Protein AF-A0A941E794-F1 (afdb_monomer_lite)

InterPro domains:
  IPR024466 Conserved hypothetical protein CHP02679, N terminus [PF11796] (37-213)

Organism: NCBI:txid2828514

Foldseek 3Di:
DDLDAAPLVVLCVQCVDPLNVVVLVVQLVCVLQVHDQFDKDKDQAHDQSNQVSVCVLLVHDRDDDGMDMDGRVSSQCSCCVVRNHVVTDVVSSCSNPNDRHNNVVVVVVLVVLQVLLQVLQCVLCPPPPLLNVLCPDPVNSVLLCVLQVVDSVSSNLLSQLLSQLLNCPPVPPDDQLRSNCVSNVGSCCLPCVHSSVVSNVSSVVSCDDVVPDDPDPPPPDDPDDDDDDDDD

pLDDT: mean 85.04, std 13.99, range [36.44, 97.5]

Structure (mmCIF, N/CA/C/O backbone):
data_AF-A0A941E794-F1
#
_entry.id   AF-A0A941E794-F1
#
loop_
_atom_site.group_PDB
_atom_site.id
_atom_site.type_symbol
_atom_site.label_atom_id
_atom_site.label_alt_id
_atom_site.label_comp_id
_atom_site.label_asym_id
_atom_site.label_entity_id
_atom_site.label_seq_id
_atom_site.pdbx_PDB_ins_code
_atom_site.Cartn_x
_atom_site.Cartn_y
_atom_site.Cartn_z
_atom_site.occupancy
_atom_site.B_iso_or_equiv
_atom_site.auth_seq_id
_atom_site.auth_comp_id
_atom_site.auth_asym_id
_atom_site.auth_atom_id
_atom_site.pdbx_PDB_model_num
ATOM 1 N N . MET A 1 1 ? -37.297 -22.680 13.277 1.00 36.44 1 MET A N 1
ATOM 2 C CA . MET A 1 1 ? -36.142 -22.040 13.943 1.00 36.44 1 MET A CA 1
ATOM 3 C C . MET A 1 1 ? -36.017 -20.643 13.364 1.00 36.44 1 MET A C 1
ATOM 5 O O . MET A 1 1 ? -35.645 -20.511 12.209 1.00 36.44 1 MET A O 1
ATOM 9 N N . THR A 1 2 ? -36.469 -19.626 14.092 1.00 43.59 2 THR A N 1
ATOM 10 C CA . THR A 1 2 ? -36.498 -18.235 13.621 1.00 43.59 2 THR A CA 1
ATOM 11 C C . THR A 1 2 ? -35.100 -17.644 13.766 1.00 43.59 2 THR A C 1
ATOM 13 O O . THR A 1 2 ? -34.671 -17.329 14.873 1.00 43.59 2 THR A O 1
ATOM 16 N N . THR A 1 3 ? -34.360 -17.533 12.667 1.00 49.75 3 THR A N 1
ATOM 17 C CA . THR A 1 3 ? -33.089 -16.802 12.635 1.00 49.75 3 THR A CA 1
ATOM 18 C C . THR A 1 3 ? -33.427 -15.314 12.703 1.00 49.75 3 THR A C 1
ATOM 20 O O . THR A 1 3 ? -33.772 -14.708 11.693 1.00 49.75 3 THR A O 1
ATOM 23 N N . HIS A 1 4 ? -33.450 -14.740 13.907 1.00 62.09 4 HIS A N 1
ATOM 24 C CA . HIS A 1 4 ? -33.647 -13.301 14.069 1.00 62.09 4 HIS A CA 1
ATOM 25 C C . HIS A 1 4 ? -32.418 -12.584 13.488 1.00 62.09 4 HIS A C 1
ATOM 27 O O . HIS A 1 4 ? -31.283 -12.970 13.782 1.00 62.09 4 HIS A O 1
ATOM 33 N N . GLY A 1 5 ? -32.641 -11.603 12.609 1.00 65.94 5 GLY A N 1
ATOM 34 C CA . GLY A 1 5 ? -31.574 -10.753 12.077 1.00 65.94 5 GLY A CA 1
ATOM 35 C C . GLY A 1 5 ? -30.891 -9.937 13.186 1.00 65.94 5 GLY A C 1
ATOM 36 O O . GLY A 1 5 ? -31.373 -9.933 14.320 1.00 65.94 5 GLY A O 1
ATOM 37 N N . PRO A 1 6 ? -29.762 -9.267 12.891 1.00 78.12 6 PRO A N 1
ATOM 38 C CA . PRO A 1 6 ? -29.086 -8.420 13.871 1.00 78.12 6 PRO A CA 1
ATOM 39 C C . PRO A 1 6 ? -30.026 -7.324 14.398 1.00 78.12 6 PRO A C 1
ATOM 41 O O . PRO A 1 6 ? -30.665 -6.619 13.619 1.00 78.12 6 PRO A O 1
ATOM 44 N N . ASP A 1 7 ? -30.089 -7.170 15.722 1.00 83.75 7 ASP A N 1
ATOM 45 C CA . ASP A 1 7 ? -30.850 -6.106 16.387 1.00 83.75 7 ASP A CA 1
ATOM 46 C C . ASP A 1 7 ? -29.972 -4.849 16.466 1.00 83.75 7 ASP A C 1
ATOM 48 O O . ASP A 1 7 ? -29.286 -4.590 17.462 1.00 83.75 7 ASP A O 1
ATOM 52 N N . LEU A 1 8 ? -29.941 -4.104 15.357 1.00 82.31 8 LEU A N 1
ATOM 53 C CA . LEU A 1 8 ? -29.080 -2.930 15.185 1.00 82.31 8 LEU A CA 1
ATOM 54 C C . LEU A 1 8 ? -29.437 -1.791 16.152 1.00 82.31 8 LEU A C 1
ATOM 56 O O . LEU A 1 8 ? -28.543 -1.110 16.655 1.00 82.31 8 LEU A O 1
ATOM 60 N N . ASP A 1 9 ? -30.717 -1.629 16.489 1.00 85.88 9 ASP A N 1
ATOM 61 C CA . ASP A 1 9 ? -31.164 -0.612 17.444 1.00 85.88 9 ASP A CA 1
ATOM 62 C C . ASP A 1 9 ? -30.669 -0.923 18.855 1.00 85.88 9 ASP A C 1
ATOM 64 O O . ASP A 1 9 ? -30.222 -0.037 19.590 1.00 85.88 9 ASP A O 1
ATOM 68 N N . ARG A 1 10 ? -30.730 -2.193 19.267 1.00 85.31 10 ARG A N 1
ATOM 69 C CA . ARG A 1 10 ? -30.166 -2.633 20.545 1.00 85.31 10 ARG A CA 1
ATOM 70 C C . ARG A 1 10 ? -28.645 -2.570 20.536 1.00 85.31 10 ARG A C 1
ATOM 72 O O . ARG A 1 10 ? -28.059 -2.178 21.546 1.00 85.31 10 ARG A O 1
ATOM 79 N N . LEU A 1 11 ? -28.012 -2.905 19.415 1.00 85.88 11 LEU A N 1
ATOM 80 C CA . LEU A 1 11 ? -26.570 -2.788 19.234 1.00 85.88 11 LEU A CA 1
ATOM 81 C C . LEU A 1 11 ? -26.100 -1.337 19.430 1.00 85.88 11 LEU A C 1
ATOM 83 O O . LEU A 1 11 ? -25.205 -1.097 20.241 1.00 85.88 11 LEU A O 1
ATOM 87 N N . ALA A 1 12 ? -26.740 -0.367 18.772 1.00 86.31 12 ALA A N 1
ATOM 88 C CA . ALA A 1 12 ? -26.419 1.054 18.914 1.00 86.31 12 ALA A CA 1
ATOM 89 C C . ALA A 1 12 ? -26.633 1.559 20.350 1.00 86.31 12 ALA A C 1
ATOM 91 O O . ALA A 1 12 ? -25.815 2.311 20.875 1.00 86.31 12 ALA A O 1
ATOM 92 N N . ARG A 1 13 ? -27.683 1.090 21.030 1.00 87.31 13 ARG A N 1
ATOM 93 C CA . ARG A 1 13 ? -28.009 1.508 22.403 1.00 87.31 13 ARG A CA 1
ATOM 94 C C . ARG A 1 13 ? -27.022 1.008 23.457 1.00 87.31 13 ARG A C 1
ATOM 96 O O . ARG A 1 13 ? -26.870 1.652 24.489 1.00 87.31 13 ARG A O 1
ATOM 103 N N . ILE A 1 14 ? -26.411 -0.157 23.233 1.00 85.00 14 ILE A N 1
ATOM 104 C CA . ILE A 1 14 ? -25.523 -0.805 24.209 1.00 85.00 14 ILE A CA 1
ATOM 105 C C . ILE A 1 14 ? -24.049 -0.549 23.876 1.00 85.00 14 ILE A C 1
ATOM 107 O O . ILE A 1 14 ? -23.261 -0.265 24.773 1.00 85.00 14 ILE A O 1
ATOM 111 N N . LEU A 1 15 ? -23.663 -0.681 22.605 1.00 86.88 15 LEU A N 1
ATOM 112 C CA . LEU A 1 15 ? -22.271 -0.574 22.158 1.00 86.88 15 LEU A CA 1
ATOM 113 C C . LEU A 1 15 ? -21.966 0.735 21.425 1.00 86.88 15 LEU A C 1
ATOM 115 O O . LEU A 1 15 ? -20.795 1.098 21.343 1.00 86.88 15 LEU A O 1
ATOM 119 N N . GLY A 1 16 ? -22.975 1.458 20.939 1.00 86.00 16 GLY A N 1
ATOM 120 C CA . GLY A 1 16 ? -22.821 2.735 20.235 1.00 86.00 16 GLY A CA 1
ATOM 121 C C . GLY A 1 16 ? -22.839 3.975 21.135 1.00 86.00 16 GLY A C 1
ATOM 122 O O . GLY A 1 16 ? -23.057 5.074 20.630 1.00 86.00 16 GLY A O 1
ATOM 123 N N . THR A 1 17 ? -22.641 3.837 22.451 1.00 90.19 17 THR A N 1
ATOM 124 C CA . THR A 1 17 ? -22.667 4.986 23.369 1.00 90.19 17 THR A CA 1
ATOM 125 C C . THR A 1 17 ? -21.296 5.674 23.472 1.00 90.19 17 THR A C 1
ATOM 127 O O . THR A 1 17 ? -20.253 5.050 23.232 1.00 90.19 17 THR A O 1
ATOM 130 N N . PRO A 1 18 ? -21.240 6.961 23.870 1.00 89.94 18 PRO A N 1
ATOM 131 C CA . PRO A 1 18 ? -19.972 7.656 24.112 1.00 89.94 18 PRO A CA 1
ATOM 132 C C . PRO A 1 18 ? -19.078 6.939 25.133 1.00 89.94 18 PRO A C 1
ATOM 134 O O . PRO A 1 18 ? -17.852 6.954 25.023 1.00 89.94 18 PRO A O 1
ATOM 137 N N . GLU A 1 19 ? -19.680 6.262 26.107 1.00 91.00 19 GLU A N 1
ATOM 138 C CA . GLU A 1 19 ? -19.003 5.519 27.167 1.00 91.00 19 GLU A CA 1
ATOM 139 C C . GLU A 1 19 ? -18.317 4.239 26.664 1.00 91.00 19 GLU A C 1
ATOM 141 O O . GLU A 1 19 ? -17.331 3.801 27.262 1.00 91.00 19 GLU A O 1
ATOM 146 N N . THR A 1 20 ? -18.790 3.650 25.563 1.00 90.75 20 THR A N 1
ATOM 147 C CA . THR A 1 20 ? -18.207 2.450 24.936 1.00 90.75 20 THR A CA 1
ATOM 148 C C . THR A 1 20 ? -17.338 2.764 23.715 1.00 90.75 20 THR A C 1
ATOM 150 O O . THR A 1 20 ? -16.679 1.863 23.195 1.00 90.75 20 THR A O 1
ATOM 153 N N . SER A 1 21 ? -17.248 4.029 23.292 1.00 90.94 21 SER A N 1
ATOM 154 C CA . SER A 1 21 ? -16.432 4.473 22.144 1.00 90.94 21 SER A CA 1
ATOM 155 C C . SER A 1 21 ? -14.976 3.987 22.198 1.00 90.94 21 SER A C 1
ATOM 157 O O . SER A 1 21 ? -14.482 3.397 21.240 1.00 90.94 21 SER A O 1
ATOM 159 N N . TRP A 1 22 ? -14.309 4.118 23.350 1.00 92.81 22 TRP A N 1
ATOM 160 C CA . TRP A 1 22 ? -12.924 3.668 23.547 1.00 92.81 22 TRP A CA 1
ATOM 161 C C . TRP A 1 22 ? -12.740 2.165 23.277 1.00 92.81 22 TRP A C 1
ATOM 163 O O . TRP A 1 22 ? -11.672 1.720 22.843 1.00 92.81 22 TRP A O 1
ATOM 173 N N . LEU A 1 23 ? -13.771 1.366 23.570 1.00 92.06 23 LEU A N 1
ATOM 174 C CA . LEU A 1 23 ? -13.769 -0.076 23.373 1.00 92.06 23 LEU A CA 1
ATOM 175 C C . LEU A 1 23 ? -13.908 -0.387 21.882 1.00 92.06 23 LEU A C 1
ATOM 177 O O . LEU A 1 23 ? -13.112 -1.167 21.357 1.00 92.06 23 LEU A O 1
ATOM 181 N N . LEU A 1 24 ? -14.846 0.281 21.197 1.00 92.25 24 LEU A N 1
ATOM 182 C CA . LEU A 1 24 ? -15.018 0.184 19.746 1.00 92.25 24 LEU A CA 1
ATOM 183 C C . LEU A 1 24 ? -13.743 0.582 18.998 1.00 92.25 24 LEU A C 1
ATOM 185 O O . LEU A 1 24 ? -13.288 -0.163 18.136 1.00 92.25 24 LEU A O 1
ATOM 189 N N . GLU A 1 25 ? -13.116 1.702 19.363 1.00 91.12 25 GLU A N 1
ATOM 190 C CA . GLU A 1 25 ? -11.876 2.182 18.742 1.00 91.12 25 GLU A CA 1
ATOM 191 C C . GLU A 1 25 ? -10.731 1.175 18.883 1.00 91.12 25 GLU A C 1
ATOM 193 O O . GLU A 1 25 ? -10.011 0.892 17.922 1.00 91.12 25 GLU A O 1
ATOM 198 N N . ARG A 1 26 ? -10.563 0.583 20.071 1.00 92.88 26 ARG A N 1
ATOM 199 C CA . ARG A 1 26 ? -9.509 -0.411 20.312 1.00 92.88 26 ARG A CA 1
ATOM 200 C C . ARG A 1 26 ? -9.781 -1.737 19.617 1.00 92.88 26 ARG A C 1
ATOM 202 O O . ARG A 1 26 ? -8.836 -2.342 19.108 1.00 92.88 26 ARG A O 1
ATOM 209 N N . ILE A 1 27 ? -11.036 -2.184 19.581 1.00 91.75 27 ILE A N 1
ATOM 210 C CA . ILE A 1 27 ? -11.438 -3.371 18.819 1.00 91.75 27 ILE A CA 1
ATOM 211 C C . ILE A 1 27 ? -11.201 -3.124 17.330 1.00 91.75 27 ILE A C 1
ATOM 213 O O . ILE A 1 27 ? -10.544 -3.943 16.692 1.00 91.75 27 ILE A O 1
ATOM 217 N N . ARG A 1 28 ? -11.642 -1.976 16.800 1.00 90.75 28 ARG A N 1
ATOM 218 C CA . ARG A 1 28 ? -11.427 -1.558 15.409 1.00 90.75 28 ARG A CA 1
ATOM 219 C C . ARG A 1 28 ? -9.947 -1.541 15.062 1.00 90.75 28 ARG A C 1
ATOM 221 O O . ARG A 1 28 ? -9.559 -2.160 14.080 1.00 90.75 28 ARG A O 1
ATOM 228 N N . LYS A 1 29 ? -9.107 -0.908 15.885 1.00 88.62 29 LYS A N 1
ATOM 229 C CA . LYS A 1 29 ? -7.652 -0.878 15.682 1.00 88.62 29 LYS A CA 1
ATOM 230 C C . LYS A 1 29 ? -7.054 -2.285 15.653 1.00 88.62 29 LYS A C 1
ATOM 232 O O . LYS A 1 29 ? -6.315 -2.626 14.738 1.00 88.62 29 LYS A O 1
ATOM 237 N N . ARG A 1 30 ? -7.409 -3.128 16.624 1.00 89.75 30 ARG A N 1
ATOM 238 C CA . ARG A 1 30 ? -6.903 -4.503 16.717 1.00 89.75 30 ARG A CA 1
ATOM 239 C C . ARG A 1 30 ? -7.348 -5.370 15.534 1.00 89.75 30 ARG A C 1
ATOM 241 O O . ARG A 1 30 ? -6.546 -6.129 14.995 1.00 89.75 30 ARG A O 1
ATOM 248 N N . ALA A 1 31 ? -8.608 -5.245 15.130 1.00 87.31 31 ALA A N 1
ATOM 249 C CA . ALA A 1 31 ? -9.170 -5.926 13.969 1.00 87.31 31 ALA A CA 1
ATOM 250 C C . ALA A 1 31 ? -8.538 -5.435 12.659 1.00 87.31 31 ALA A C 1
ATOM 252 O O . ALA A 1 31 ? -8.284 -6.249 11.773 1.00 87.31 31 ALA A O 1
ATOM 253 N N . ALA A 1 32 ? -8.244 -4.135 12.561 1.00 86.69 32 ALA A N 1
ATOM 254 C CA . ALA A 1 32 ? -7.562 -3.543 11.419 1.00 86.69 32 ALA A CA 1
ATOM 255 C C . ALA A 1 32 ? -6.124 -4.059 11.284 1.00 86.69 32 ALA A C 1
ATOM 257 O O . ALA A 1 32 ? -5.677 -4.332 10.177 1.00 86.69 32 ALA A O 1
ATOM 258 N N . GLU A 1 33 ? -5.421 -4.282 12.399 1.00 84.81 33 GLU A N 1
ATOM 259 C CA . GLU A 1 33 ? -4.098 -4.932 12.457 1.00 84.81 33 GLU A CA 1
ATOM 260 C C . GLU A 1 33 ? -4.133 -6.441 12.106 1.00 84.81 33 GLU A C 1
ATOM 262 O O . GLU A 1 33 ? -3.097 -7.111 12.125 1.00 84.81 33 GLU A O 1
ATOM 267 N N . GLY A 1 34 ? -5.311 -7.013 11.821 1.00 80.12 34 GLY A N 1
ATOM 268 C CA . GLY A 1 34 ? -5.483 -8.441 11.532 1.00 80.12 34 GLY A CA 1
ATOM 269 C C . GLY A 1 34 ? -5.257 -9.345 12.749 1.00 80.12 34 GLY A C 1
ATOM 270 O O . GLY A 1 34 ? -4.965 -10.533 12.602 1.00 80.12 34 GLY A O 1
ATOM 271 N N . ARG A 1 35 ? -5.337 -8.794 13.967 1.00 83.69 35 ARG A N 1
ATOM 272 C CA . ARG A 1 35 ? -5.176 -9.554 15.212 1.00 83.69 35 ARG A CA 1
ATOM 273 C C . ARG A 1 35 ? -6.501 -10.184 15.621 1.00 83.69 35 ARG A C 1
ATOM 275 O O . ARG A 1 35 ? -7.568 -9.598 15.443 1.00 83.69 35 ARG A O 1
ATOM 282 N N . THR A 1 36 ? -6.430 -11.349 16.257 1.00 84.75 36 THR A N 1
ATOM 283 C CA . THR A 1 36 ? -7.608 -11.996 16.842 1.00 84.75 36 THR A CA 1
ATOM 284 C C . THR A 1 36 ? -8.215 -11.117 17.938 1.00 84.75 36 THR A C 1
ATOM 286 O O . THR A 1 36 ? -7.492 -10.519 18.750 1.00 84.75 36 THR A O 1
ATOM 289 N N . LEU A 1 37 ? -9.548 -11.057 17.990 1.00 87.94 37 LEU A N 1
ATOM 290 C CA . LEU A 1 37 ? -10.305 -10.387 19.053 1.00 87.94 37 LEU A CA 1
ATOM 291 C C . LEU A 1 37 ? -10.380 -11.270 20.308 1.00 87.94 37 LEU A C 1
ATOM 293 O O . LEU A 1 37 ? -11.450 -11.627 20.778 1.00 87.94 37 LEU A O 1
ATOM 297 N N . THR A 1 38 ? -9.214 -11.649 20.823 1.00 87.06 38 THR A N 1
ATOM 298 C CA . THR A 1 38 ? -9.047 -12.462 22.032 1.00 87.06 38 THR A CA 1
ATOM 299 C C . THR A 1 38 ? -8.154 -11.744 23.040 1.00 87.06 38 THR A C 1
ATOM 301 O O . THR A 1 38 ? -7.312 -10.914 22.673 1.00 87.06 38 THR A O 1
ATOM 304 N N . GLY A 1 39 ? -8.321 -12.072 24.319 1.00 90.69 39 GLY A N 1
ATOM 305 C CA . GLY A 1 39 ? -7.577 -11.484 25.426 1.00 90.69 39 GLY A CA 1
ATOM 306 C C . GLY A 1 39 ? -8.263 -10.249 26.002 1.00 90.69 39 GLY A C 1
ATOM 307 O O . GLY A 1 39 ? -9.469 -10.054 25.858 1.00 90.69 39 GLY A O 1
ATOM 308 N N . THR A 1 40 ? -7.491 -9.408 26.686 1.00 91.06 40 THR A N 1
ATOM 309 C CA . THR A 1 40 ? -8.027 -8.295 27.472 1.00 91.06 40 THR A CA 1
ATOM 310 C C . THR A 1 40 ? -7.754 -6.929 26.852 1.00 91.06 40 THR A C 1
ATOM 312 O O . THR A 1 40 ? -6.693 -6.671 26.281 1.00 91.06 40 THR A O 1
ATOM 315 N N . LEU A 1 41 ? -8.720 -6.024 27.001 1.00 91.56 41 LEU A N 1
ATOM 316 C CA . LEU A 1 41 ? -8.547 -4.590 26.804 1.00 91.56 41 LEU A CA 1
ATOM 317 C C . LEU A 1 41 ? -8.715 -3.884 28.146 1.00 91.56 41 LEU A C 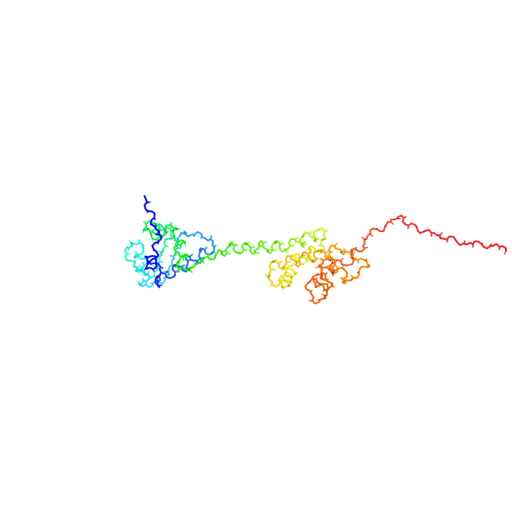1
ATOM 319 O O . LEU A 1 41 ? -9.756 -4.017 28.784 1.00 91.56 41 LEU A O 1
ATOM 323 N N . THR A 1 42 ? -7.707 -3.113 28.551 1.00 90.69 42 THR A N 1
ATOM 324 C CA . THR A 1 42 ? -7.695 -2.424 29.849 1.00 90.69 42 THR A CA 1
ATOM 325 C C . THR A 1 42 ? -7.673 -0.913 29.673 1.00 90.69 42 THR A C 1
ATOM 327 O O . THR A 1 42 ? -6.738 -0.365 29.088 1.00 90.69 42 THR A O 1
ATOM 330 N N . LEU A 1 43 ? -8.688 -0.223 30.177 1.00 91.44 43 LEU A N 1
ATOM 331 C CA . LEU A 1 43 ? -8.736 1.229 30.296 1.00 91.44 43 LEU A CA 1
ATOM 332 C C . LEU A 1 43 ? -8.263 1.623 31.701 1.00 91.44 43 LEU A C 1
ATOM 334 O O . LEU A 1 43 ? -8.956 1.364 32.677 1.00 91.44 43 LEU A O 1
ATOM 338 N N . SER A 1 44 ? -7.077 2.222 31.805 1.00 87.94 44 SER A N 1
ATOM 339 C CA . SER A 1 44 ? -6.407 2.519 33.082 1.00 87.94 44 SER A CA 1
ATOM 340 C C . SER A 1 44 ? -7.068 3.631 33.904 1.00 87.94 44 SER A C 1
ATOM 342 O O . SER A 1 44 ? -6.965 3.614 35.127 1.00 87.94 44 SER A O 1
ATOM 344 N N . THR A 1 45 ? -7.734 4.583 33.249 1.00 88.19 45 THR A N 1
ATOM 345 C CA . THR A 1 45 ? -8.416 5.730 33.872 1.00 88.19 45 THR A CA 1
ATOM 346 C C . THR A 1 45 ? -9.872 5.787 33.411 1.00 88.19 45 THR A C 1
ATOM 348 O O .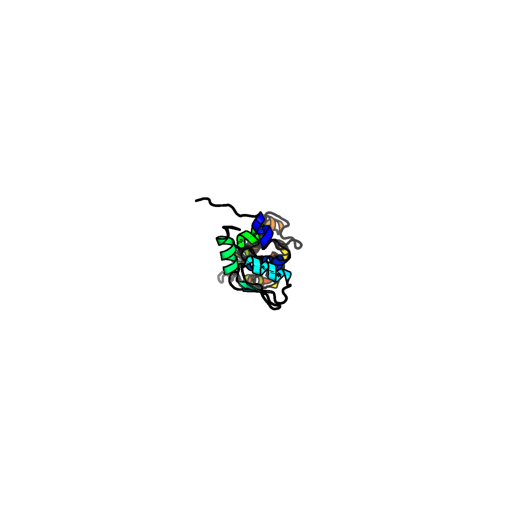 THR A 1 45 ? -10.262 6.655 32.631 1.00 88.19 45 THR A O 1
ATOM 351 N N . ALA A 1 46 ? -10.670 4.813 33.844 1.00 87.94 46 ALA A N 1
ATOM 352 C CA . ALA A 1 46 ? -12.068 4.679 33.461 1.00 87.94 46 ALA A CA 1
ATOM 353 C C . ALA A 1 46 ? -12.980 5.592 34.293 1.00 87.94 46 ALA A C 1
ATOM 355 O O . ALA A 1 46 ? -12.979 5.560 35.530 1.00 87.94 46 ALA A O 1
ATOM 356 N N . SER A 1 47 ? -13.822 6.369 33.612 1.00 89.94 47 SER A N 1
ATOM 357 C CA . SER A 1 47 ? -14.853 7.168 34.269 1.00 89.94 47 SER A CA 1
ATOM 358 C C . SER A 1 47 ? -15.916 6.266 34.924 1.00 89.94 47 SER A C 1
ATOM 360 O O . SER A 1 47 ? -16.100 5.109 34.527 1.00 89.94 47 SER A O 1
ATOM 362 N N . PRO A 1 48 ? -16.657 6.754 35.937 1.00 88.81 48 PRO A N 1
ATOM 363 C CA . PRO A 1 48 ? -17.776 6.004 36.507 1.00 88.81 48 PRO A CA 1
ATOM 364 C C . PRO A 1 48 ? -18.838 5.618 35.466 1.00 88.81 48 PRO A C 1
ATOM 366 O O . PRO A 1 48 ? -19.402 4.531 35.556 1.00 88.81 48 PRO A O 1
ATOM 369 N N . ALA A 1 49 ? -19.087 6.473 34.466 1.00 88.88 49 ALA A N 1
ATOM 370 C CA . ALA A 1 49 ? -20.036 6.199 33.386 1.00 88.88 49 ALA A CA 1
ATOM 371 C C . ALA A 1 49 ? -19.541 5.071 32.463 1.00 88.88 49 ALA A C 1
ATOM 373 O O . ALA A 1 49 ? -20.287 4.133 32.197 1.00 88.88 49 ALA A O 1
ATOM 374 N N . GLN A 1 50 ? -18.258 5.096 32.081 1.00 90.75 50 GLN A N 1
ATOM 375 C CA . GLN A 1 50 ? -17.617 4.034 31.290 1.00 90.75 50 GLN A CA 1
ATOM 376 C C . GLN A 1 50 ? -17.673 2.678 31.992 1.00 90.75 50 GLN A C 1
ATOM 378 O O . GLN A 1 50 ? -17.998 1.669 31.370 1.00 90.75 50 GLN A O 1
ATOM 383 N N . ARG A 1 51 ? -17.413 2.654 33.303 1.00 88.25 51 ARG A N 1
ATOM 384 C CA . ARG A 1 51 ? -17.521 1.427 34.101 1.00 88.25 51 ARG A CA 1
ATOM 385 C C . ARG A 1 51 ? -18.942 0.894 34.141 1.00 88.25 51 ARG A C 1
ATOM 387 O O . ARG A 1 51 ? -19.146 -0.263 33.810 1.00 88.25 51 ARG A O 1
ATOM 394 N N . ARG A 1 52 ? -19.927 1.738 34.464 1.00 87.44 52 ARG A N 1
ATOM 395 C CA . ARG A 1 52 ? -21.339 1.323 34.502 1.00 87.44 52 ARG A CA 1
ATOM 396 C C . ARG A 1 52 ? -21.816 0.776 33.160 1.00 87.44 52 ARG A C 1
ATOM 398 O O . ARG A 1 52 ? -22.500 -0.243 33.151 1.00 87.44 52 ARG A O 1
ATOM 405 N N . ALA A 1 53 ? -21.450 1.421 32.052 1.00 88.81 53 ALA A N 1
ATOM 406 C CA . ALA A 1 53 ? -21.812 0.962 30.714 1.00 88.81 53 ALA A CA 1
ATOM 407 C C . ALA A 1 53 ? -21.241 -0.436 30.429 1.00 88.81 53 ALA A C 1
ATOM 409 O O . ALA A 1 53 ? -21.970 -1.332 30.010 1.00 88.81 53 ALA A O 1
ATOM 410 N N . VAL A 1 54 ? -19.960 -0.656 30.740 1.00 88.88 54 VAL A N 1
ATOM 411 C CA . VAL A 1 54 ? -19.299 -1.952 30.533 1.00 88.88 54 VAL A CA 1
ATOM 412 C C . VAL A 1 54 ? -19.785 -3.027 31.507 1.00 88.88 54 VAL A C 1
ATOM 414 O O . VAL A 1 54 ? -19.995 -4.161 31.092 1.00 88.88 54 VAL A O 1
ATOM 417 N N . ASP A 1 55 ? -20.011 -2.697 32.777 1.00 89.06 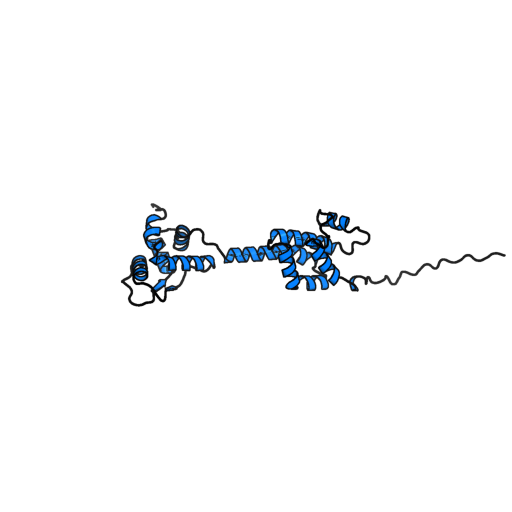55 ASP A N 1
ATOM 418 C CA . ASP A 1 55 ? -20.551 -3.638 33.764 1.00 89.06 55 ASP A CA 1
ATOM 419 C C . ASP A 1 55 ? -21.971 -4.077 33.370 1.00 89.06 55 ASP A C 1
ATOM 421 O O . ASP A 1 55 ? -22.282 -5.264 33.429 1.00 89.06 55 ASP A O 1
ATOM 425 N N . THR A 1 56 ? -22.798 -3.148 32.871 1.00 87.25 56 THR A N 1
ATOM 426 C CA . THR A 1 56 ? -24.141 -3.446 32.338 1.00 87.25 56 THR A CA 1
ATOM 427 C C . THR A 1 56 ? -24.062 -4.346 31.108 1.00 87.25 56 THR A C 1
ATOM 429 O O . THR A 1 56 ? -24.782 -5.338 31.023 1.00 87.25 56 THR A O 1
ATOM 432 N N . LEU A 1 57 ? -23.157 -4.035 30.177 1.00 86.25 57 LEU A N 1
ATOM 433 C CA . LEU A 1 57 ? -22.907 -4.833 28.975 1.00 86.25 57 LEU A CA 1
ATOM 434 C C . LEU A 1 57 ? -22.470 -6.266 29.313 1.00 86.25 57 LEU A C 1
ATOM 436 O O . LEU A 1 57 ? -22.903 -7.207 28.654 1.00 86.25 57 LEU A O 1
ATOM 440 N N . LEU A 1 58 ? -21.623 -6.432 30.330 1.00 86.06 58 LEU A N 1
ATOM 441 C CA . LEU A 1 58 ? -21.111 -7.735 30.759 1.00 86.06 58 LEU A CA 1
ATOM 442 C C . LEU A 1 58 ? -22.034 -8.457 31.756 1.00 86.06 58 LEU A C 1
ATOM 444 O O . LEU A 1 58 ? -21.737 -9.584 32.144 1.00 86.06 58 LEU A O 1
ATOM 448 N N . GLY A 1 59 ? -23.128 -7.827 32.200 1.00 85.00 59 GLY A N 1
ATOM 449 C CA . GLY A 1 59 ? -24.010 -8.372 33.237 1.00 85.00 59 GLY A CA 1
ATOM 450 C C . GLY A 1 59 ? -23.318 -8.555 34.595 1.00 85.00 59 GLY A C 1
ATOM 451 O O . GLY A 1 59 ? -23.652 -9.473 35.342 1.00 85.00 59 GLY A O 1
ATOM 452 N N . ARG A 1 60 ? -22.319 -7.721 34.907 1.00 85.88 60 ARG A N 1
ATOM 453 C CA . ARG A 1 60 ? -21.480 -7.831 36.108 1.00 85.88 60 ARG A CA 1
ATOM 454 C C . ARG A 1 60 ? -21.929 -6.879 37.213 1.00 85.88 60 ARG A C 1
ATOM 456 O O . ARG A 1 60 ? -22.543 -5.843 36.969 1.00 85.88 60 ARG A O 1
ATOM 463 N N . ALA A 1 61 ? -21.565 -7.219 38.450 1.00 81.81 61 ALA A N 1
ATOM 464 C CA . ALA A 1 61 ? -21.728 -6.312 39.581 1.00 81.81 61 ALA A CA 1
ATOM 465 C C . ALA A 1 61 ? -20.882 -5.033 39.386 1.00 81.81 61 ALA A C 1
ATOM 467 O O . ALA A 1 61 ? -19.790 -5.121 38.817 1.00 81.81 61 ALA A O 1
ATOM 468 N N . PRO A 1 62 ? -21.332 -3.866 39.889 1.00 83.25 62 PRO A N 1
ATOM 469 C CA . PRO A 1 62 ? -20.619 -2.603 39.719 1.00 83.25 62 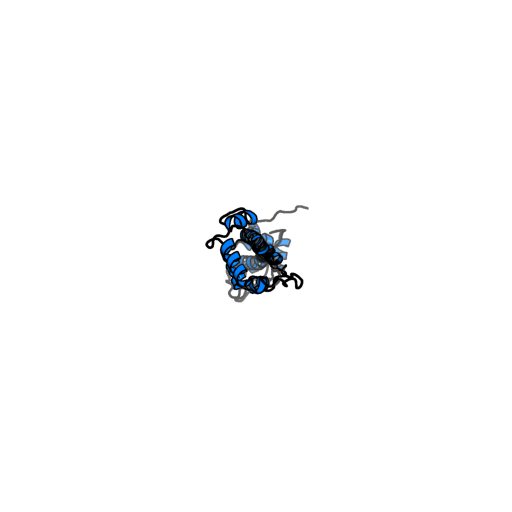PRO A CA 1
ATOM 470 C C . PRO A 1 62 ? -19.161 -2.670 40.188 1.00 83.25 62 PRO A C 1
ATOM 472 O O . PRO A 1 62 ? -18.870 -2.944 41.357 1.00 83.25 62 PRO A O 1
ATOM 475 N N . SER A 1 63 ? -18.240 -2.375 39.276 1.00 80.25 63 SER A N 1
ATOM 476 C CA . SER A 1 63 ? -16.802 -2.443 39.515 1.00 80.25 63 SER A CA 1
ATOM 477 C C . SER A 1 63 ? -16.280 -1.238 40.313 1.00 80.25 63 SER A C 1
ATOM 479 O O . SER A 1 63 ? -16.588 -0.068 40.049 1.00 80.25 63 SER A O 1
ATOM 481 N N . ARG A 1 64 ? -15.436 -1.517 41.316 1.00 76.50 64 ARG A N 1
ATOM 482 C CA . ARG A 1 64 ? -14.745 -0.510 42.144 1.00 76.50 64 ARG A CA 1
ATOM 483 C C . ARG A 1 64 ? -13.307 -0.317 41.643 1.00 76.50 64 ARG A C 1
ATOM 485 O O . ARG A 1 64 ? -12.687 -1.269 41.188 1.00 76.50 64 ARG A O 1
ATOM 492 N N . GLY A 1 65 ? -12.775 0.904 41.736 1.00 82.62 65 GLY A N 1
ATOM 493 C CA . GLY A 1 65 ? -11.410 1.244 41.289 1.00 82.62 65 GLY A CA 1
ATOM 494 C C . GLY A 1 65 ? -11.355 2.192 40.087 1.00 82.62 65 GLY A C 1
ATOM 495 O O . GLY A 1 65 ? -12.378 2.736 39.681 1.00 82.62 65 GLY A O 1
ATOM 496 N N . THR A 1 66 ? -10.159 2.430 39.551 1.00 83.94 66 THR A N 1
ATOM 497 C CA . THR A 1 66 ? -9.909 3.383 38.448 1.00 83.94 66 THR A CA 1
ATOM 498 C C . THR A 1 66 ? -9.639 2.710 37.104 1.00 83.94 66 THR A C 1
ATOM 500 O O . THR A 1 66 ? -9.791 3.353 36.071 1.00 83.94 66 THR A O 1
ATOM 503 N N . SER A 1 67 ? -9.291 1.421 37.107 1.00 86.50 67 SER A N 1
ATOM 504 C CA . SER A 1 67 ? -9.012 0.633 35.906 1.00 86.50 67 SER A CA 1
ATOM 505 C C . SER A 1 67 ? -10.190 -0.276 35.552 1.00 86.50 67 SER A C 1
ATOM 507 O O . SER A 1 67 ? -10.840 -0.831 36.438 1.00 86.50 67 SER A O 1
ATOM 509 N N . LEU A 1 68 ? -10.451 -0.447 34.258 1.00 87.75 68 LEU A N 1
ATOM 510 C CA . LEU A 1 68 ? -11.524 -1.270 33.706 1.00 87.75 68 LEU A CA 1
ATOM 511 C C . LEU A 1 68 ? -10.946 -2.251 32.690 1.00 87.75 68 LEU A C 1
ATOM 513 O O . LEU A 1 68 ? -10.324 -1.833 31.719 1.00 87.75 68 LEU A O 1
ATOM 517 N N . THR A 1 69 ? -11.156 -3.551 32.895 1.00 89.38 69 THR A N 1
ATOM 518 C CA . THR A 1 69 ? -10.649 -4.599 31.998 1.00 89.38 69 THR A CA 1
ATOM 519 C C . THR A 1 69 ? -11.790 -5.412 31.402 1.00 89.38 69 THR A C 1
ATOM 521 O O . THR A 1 69 ? -12.618 -5.962 32.127 1.00 89.38 69 THR A O 1
ATOM 524 N N . VAL A 1 70 ? -11.796 -5.525 30.075 1.00 91.62 70 VAL A N 1
ATOM 525 C CA . VAL A 1 70 ? -12.786 -6.271 29.292 1.00 91.62 70 VAL A CA 1
ATOM 526 C C . VAL A 1 70 ? -12.104 -7.450 28.617 1.00 91.62 70 VAL A C 1
ATOM 528 O O . VAL A 1 70 ? -11.099 -7.264 27.933 1.00 91.62 70 VAL A O 1
ATOM 531 N N . ARG A 1 71 ? -12.649 -8.657 28.796 1.00 91.62 71 ARG A N 1
ATOM 532 C CA . ARG A 1 71 ? -12.236 -9.848 28.044 1.00 91.62 71 ARG A CA 1
ATOM 533 C C . ARG A 1 71 ? -13.010 -9.901 26.733 1.00 91.62 71 ARG A C 1
ATOM 535 O O . ARG A 1 71 ? -14.238 -9.896 26.745 1.00 91.62 71 ARG A O 1
ATOM 542 N N . LEU A 1 72 ? -12.299 -9.936 25.614 1.00 92.69 72 LEU A N 1
ATOM 543 C CA . LEU A 1 72 ? -12.908 -9.869 24.287 1.00 92.69 72 LEU A CA 1
ATOM 544 C C . LEU A 1 72 ? -13.694 -11.135 23.944 1.00 92.69 72 LEU A C 1
ATOM 546 O O . LEU A 1 72 ? -14.761 -11.033 23.354 1.00 92.69 72 LEU A O 1
ATOM 550 N N . GLU A 1 73 ? -13.217 -12.305 24.366 1.00 91.25 73 GLU A N 1
ATOM 551 C CA . GLU A 1 73 ? -13.920 -13.578 24.177 1.00 91.25 73 GLU A CA 1
ATOM 552 C C . GLU A 1 73 ? -15.272 -13.631 24.905 1.00 91.25 73 GLU A C 1
ATOM 554 O O . GLU A 1 73 ? -16.244 -14.162 24.376 1.00 91.25 73 GLU A O 1
ATOM 559 N N . GLU A 1 74 ? -15.356 -13.041 26.096 1.00 91.44 74 GLU A N 1
ATOM 560 C CA . GLU A 1 74 ? -16.597 -12.967 26.870 1.00 91.44 74 GLU A CA 1
ATOM 561 C C . GLU A 1 74 ? -17.571 -11.983 26.232 1.00 91.44 74 GLU A C 1
ATOM 563 O O . GLU A 1 74 ? -18.752 -12.283 26.082 1.00 91.44 74 GLU A O 1
ATOM 568 N N . LEU A 1 75 ? -17.062 -10.835 25.783 1.00 90.19 75 LEU A N 1
ATOM 569 C CA . LEU A 1 75 ? -17.865 -9.863 25.060 1.00 90.19 75 LEU A CA 1
ATOM 570 C C . LEU A 1 75 ? -18.409 -10.437 23.740 1.00 90.19 75 LEU A C 1
ATOM 572 O O . LEU A 1 75 ? -19.585 -10.251 23.437 1.00 90.19 75 LEU A O 1
ATOM 576 N N . ASP A 1 76 ? -17.593 -11.164 22.971 1.00 90.88 76 ASP A N 1
ATOM 577 C CA . ASP A 1 76 ? -18.033 -11.833 21.739 1.00 90.88 76 ASP A CA 1
ATOM 578 C C . ASP A 1 76 ? -19.110 -12.886 22.020 1.00 90.88 76 ASP A C 1
ATOM 580 O O . ASP A 1 76 ? -20.140 -12.912 21.344 1.00 90.88 76 ASP A O 1
ATOM 584 N N . ALA A 1 77 ? -18.927 -13.694 23.069 1.00 89.38 77 ALA A N 1
ATOM 585 C CA . ALA A 1 77 ? -19.927 -14.663 23.498 1.00 89.38 77 ALA A CA 1
ATOM 586 C C . ALA A 1 77 ? -21.251 -13.988 23.889 1.00 89.38 77 ALA A C 1
ATOM 588 O O . ALA A 1 77 ? -22.313 -14.469 23.493 1.00 89.38 77 ALA A O 1
ATOM 589 N N . ILE A 1 78 ? -21.208 -12.858 24.603 1.00 88.62 78 ILE A N 1
ATOM 590 C CA . ILE A 1 78 ? -22.406 -12.091 24.969 1.00 88.62 78 ILE A CA 1
ATOM 591 C C . ILE A 1 78 ? -23.100 -11.557 23.719 1.00 88.62 78 ILE A C 1
ATOM 593 O O . ILE A 1 78 ? -24.304 -11.758 23.579 1.00 88.62 78 ILE A O 1
ATOM 597 N N . VAL A 1 79 ? -22.376 -10.936 22.785 1.00 88.19 79 VAL A N 1
ATOM 598 C CA . VAL A 1 79 ? -22.960 -10.391 21.543 1.00 88.19 79 VAL A CA 1
ATOM 599 C C . VAL A 1 79 ? -23.664 -11.480 20.727 1.00 88.19 79 VAL A C 1
ATOM 601 O O . VAL A 1 79 ? -24.766 -11.249 20.225 1.00 88.19 79 VAL A O 1
ATOM 604 N N . ARG A 1 80 ? -23.074 -12.681 20.647 1.00 89.19 80 ARG A N 1
ATOM 605 C CA . ARG A 1 80 ? -23.671 -13.833 19.951 1.00 89.19 80 ARG A CA 1
ATOM 606 C C . ARG A 1 80 ? -24.875 -14.405 20.697 1.00 89.19 80 ARG A C 1
ATOM 608 O O . ARG A 1 80 ? -25.934 -14.584 20.106 1.00 89.19 80 ARG A O 1
ATOM 615 N N . THR A 1 81 ? -24.724 -14.681 21.991 1.00 86.12 81 THR A N 1
ATOM 616 C CA . THR A 1 81 ? -25.730 -15.397 22.799 1.00 86.12 81 THR A CA 1
ATOM 617 C C . THR A 1 81 ? -26.951 -14.529 23.100 1.00 86.12 81 THR A C 1
ATOM 619 O O . THR A 1 81 ? -28.068 -15.030 23.167 1.00 86.12 81 THR A O 1
ATOM 622 N N . SER A 1 82 ? -26.763 -13.215 23.245 1.00 81.88 82 SER A N 1
ATOM 623 C CA . SER A 1 82 ? -27.855 -12.258 23.479 1.00 81.88 82 SER A CA 1
ATOM 624 C C . SER A 1 82 ? -28.675 -11.927 22.227 1.00 81.88 82 SER A C 1
ATOM 626 O O . SER A 1 82 ? -29.661 -11.191 22.335 1.00 81.88 82 SER A O 1
ATOM 628 N N . GLY A 1 83 ? -28.262 -12.436 21.059 1.00 79.44 83 GLY A N 1
ATOM 629 C CA . GLY A 1 83 ? -28.900 -12.173 19.771 1.00 79.44 83 GLY A CA 1
ATOM 630 C C . GLY A 1 83 ? -28.668 -10.763 19.223 1.00 79.44 83 GLY A C 1
ATOM 631 O O . GLY A 1 83 ? -29.311 -10.399 18.247 1.00 79.44 83 GLY A O 1
ATOM 632 N N . ILE A 1 84 ? -27.769 -9.966 19.819 1.00 82.06 84 ILE A N 1
ATOM 633 C CA . ILE A 1 84 ? -27.473 -8.601 19.350 1.00 82.06 84 ILE A CA 1
ATOM 634 C C . ILE A 1 84 ? -26.908 -8.644 17.929 1.00 82.06 84 ILE A C 1
ATOM 636 O O . ILE A 1 84 ? -27.358 -7.905 17.058 1.00 82.06 84 ILE A O 1
ATOM 640 N N . HIS A 1 85 ? -25.929 -9.521 17.687 1.00 85.00 85 HIS A N 1
ATOM 641 C CA . HIS A 1 85 ? -25.364 -9.687 16.354 1.00 85.00 85 HIS A CA 1
ATOM 642 C C . HIS A 1 85 ? -24.886 -11.133 16.115 1.00 85.00 85 HIS A C 1
ATOM 644 O O . HIS A 1 85 ? -23.915 -11.570 16.744 1.00 85.00 85 HIS A O 1
ATOM 650 N N . PRO A 1 86 ? -25.487 -11.888 15.172 1.00 83.56 86 PRO A N 1
ATOM 651 C CA . PRO A 1 86 ? -25.138 -13.295 14.942 1.00 83.56 86 PRO A CA 1
ATOM 652 C C . PRO A 1 86 ? -23.709 -13.473 14.399 1.00 83.56 86 PRO A C 1
ATOM 654 O O . PRO A 1 86 ? -23.042 -14.466 14.692 1.00 83.56 86 PRO A O 1
ATOM 657 N N . GLY A 1 87 ? -23.195 -12.474 13.672 1.00 82.94 87 GLY A N 1
ATOM 658 C CA . GLY A 1 87 ? -21.805 -12.432 13.195 1.00 82.94 87 GLY A CA 1
ATOM 659 C C . GLY A 1 87 ? -20.750 -12.230 14.296 1.00 82.94 87 GLY A C 1
ATOM 660 O O . GLY A 1 87 ? -19.555 -12.324 14.017 1.00 82.94 87 GLY A O 1
ATOM 661 N N . GLY A 1 88 ? -21.167 -11.985 15.543 1.00 87.75 88 GLY A N 1
ATOM 662 C CA . GLY A 1 88 ? -20.281 -11.714 16.676 1.00 87.75 88 GLY A CA 1
ATOM 663 C C . GLY A 1 88 ? -19.741 -10.286 16.725 1.00 87.75 88 GLY A C 1
ATOM 664 O O . GLY A 1 88 ? -20.196 -9.397 16.005 1.00 87.75 88 GLY A O 1
ATOM 665 N N . LEU A 1 89 ? -18.758 -10.075 17.599 1.00 88.94 89 LEU A N 1
ATOM 666 C CA . LEU A 1 89 ? -18.241 -8.769 17.998 1.00 88.94 89 LEU A CA 1
ATOM 667 C C . LEU A 1 89 ? -17.616 -7.994 16.840 1.00 88.94 89 LEU A C 1
ATOM 669 O O . LEU A 1 89 ? -17.850 -6.798 16.724 1.00 88.94 89 LEU A O 1
ATOM 673 N N . ARG A 1 90 ? -16.840 -8.651 15.967 1.00 89.12 90 ARG A N 1
ATOM 674 C CA . ARG A 1 90 ? -16.221 -7.963 14.820 1.00 89.12 90 ARG A CA 1
ATOM 675 C C . ARG A 1 90 ? -17.282 -7.339 13.914 1.00 89.12 90 ARG A C 1
ATOM 677 O O . ARG A 1 90 ? -17.191 -6.154 13.621 1.00 89.12 90 ARG A O 1
ATOM 684 N N . ALA A 1 91 ? -18.272 -8.136 13.517 1.00 87.62 91 ALA A N 1
ATOM 685 C CA . ALA A 1 91 ? -19.337 -7.684 12.633 1.00 87.62 91 ALA A CA 1
ATOM 686 C C . ALA A 1 91 ? -20.183 -6.589 13.304 1.00 87.62 91 ALA A C 1
ATOM 688 O O . ALA A 1 91 ? -20.450 -5.567 12.693 1.00 87.62 91 ALA A O 1
ATOM 689 N N . ALA A 1 92 ? -20.472 -6.721 14.603 1.00 90.25 92 ALA A N 1
ATOM 690 C CA . ALA A 1 92 ? -21.141 -5.675 15.374 1.00 90.25 92 ALA A CA 1
ATOM 691 C C . ALA A 1 92 ? -20.378 -4.331 15.377 1.00 90.25 92 ALA A C 1
ATOM 693 O O . ALA A 1 92 ? -20.983 -3.267 15.268 1.00 90.25 92 ALA A O 1
ATOM 694 N N . VAL A 1 93 ? -19.044 -4.354 15.488 1.00 90.50 93 VAL A N 1
ATOM 695 C CA . VAL A 1 93 ? -18.225 -3.130 15.415 1.00 90.50 93 VAL A CA 1
ATOM 696 C C . VAL A 1 93 ? -18.152 -2.572 13.991 1.00 90.50 93 VAL A C 1
ATOM 698 O O . VAL A 1 93 ? -18.133 -1.353 13.827 1.00 90.50 93 VAL A O 1
ATOM 701 N N . GLU A 1 94 ? -18.118 -3.425 12.966 1.00 91.06 94 GLU A N 1
ATOM 702 C CA . GLU A 1 94 ? -18.190 -3.005 11.557 1.00 91.06 94 GLU A CA 1
ATOM 703 C C . GLU A 1 94 ? -19.521 -2.306 11.244 1.00 91.06 94 GLU A C 1
ATOM 705 O O . GLU A 1 94 ? -19.500 -1.239 10.638 1.00 91.06 94 GLU A O 1
ATOM 710 N N . GLU A 1 95 ? -20.650 -2.824 11.734 1.00 90.56 95 GLU A N 1
ATOM 711 C CA . GLU A 1 95 ? -21.963 -2.179 11.577 1.00 90.56 95 GLU A CA 1
ATOM 712 C C . GLU A 1 95 ? -22.017 -0.799 12.254 1.00 90.56 95 GLU A C 1
ATOM 714 O O . GLU A 1 95 ? -22.552 0.156 11.698 1.00 90.56 95 GLU A O 1
ATOM 719 N N . LEU A 1 96 ? -21.413 -0.652 13.441 1.00 89.31 96 LEU A N 1
ATOM 720 C CA . LEU A 1 96 ? -21.435 0.614 14.186 1.00 89.31 96 LEU A CA 1
ATOM 721 C C . LEU A 1 96 ? -20.416 1.654 13.704 1.00 89.31 96 LEU A C 1
ATOM 723 O O . LEU A 1 96 ? -20.641 2.851 13.868 1.00 89.31 96 LEU A O 1
ATOM 727 N N . THR A 1 97 ? -19.267 1.225 13.178 1.00 87.94 97 THR A N 1
ATOM 728 C CA . THR A 1 97 ? -18.139 2.124 12.852 1.00 87.94 97 THR A CA 1
ATOM 729 C C . THR A 1 97 ? -17.811 2.177 11.361 1.00 87.94 97 THR A C 1
ATOM 731 O O . THR A 1 97 ? -16.867 2.860 10.956 1.00 87.94 97 THR A O 1
ATOM 734 N N . GLY A 1 98 ? -18.568 1.448 10.543 1.00 87.50 98 GLY A N 1
ATOM 735 C CA . GLY A 1 98 ? -18.281 1.212 9.137 1.00 87.50 98 GLY A CA 1
ATOM 736 C C . GLY A 1 98 ? -17.167 0.178 8.916 1.00 87.50 98 GLY A C 1
ATOM 737 O O . GLY A 1 98 ? -16.539 -0.299 9.871 1.00 87.50 98 GLY A O 1
ATOM 738 N N . PRO A 1 99 ? -16.854 -0.138 7.646 1.00 85.94 99 PRO A N 1
ATOM 739 C CA . PRO A 1 99 ? -15.888 -1.172 7.286 1.00 85.94 99 PRO A CA 1
ATOM 740 C C . PRO A 1 99 ? -14.547 -1.013 8.013 1.00 85.94 99 PRO A C 1
ATOM 742 O O . PRO A 1 99 ? -13.964 0.079 8.051 1.00 85.94 99 PRO A O 1
ATOM 745 N N . ILE A 1 100 ? -14.055 -2.103 8.608 1.00 85.44 100 ILE A N 1
ATOM 746 C CA . ILE A 1 100 ? -12.735 -2.143 9.242 1.00 85.44 100 ILE A CA 1
ATOM 747 C C . ILE A 1 100 ? -11.706 -2.493 8.158 1.00 85.44 100 ILE A C 1
ATOM 749 O O . ILE A 1 100 ? -11.749 -3.604 7.625 1.00 85.44 100 ILE A O 1
ATOM 753 N N . PRO A 1 101 ? -10.764 -1.590 7.827 1.00 78.12 101 PRO A N 1
ATOM 754 C CA . PRO A 1 101 ? -9.753 -1.874 6.818 1.00 78.12 101 PRO A CA 1
ATOM 755 C C . PRO A 1 101 ? -8.816 -2.978 7.311 1.00 78.12 101 PRO A C 1
ATOM 757 O O . PRO A 1 101 ? -8.259 -2.869 8.402 1.00 78.12 101 PRO A O 1
ATOM 760 N N . ASP A 1 102 ? -8.594 -4.014 6.506 1.00 80.81 102 ASP A N 1
ATOM 761 C CA . ASP A 1 102 ? -7.566 -5.015 6.794 1.00 80.81 102 ASP A CA 1
ATOM 762 C C . ASP A 1 102 ? -6.190 -4.445 6.427 1.00 80.81 102 ASP A C 1
ATOM 764 O O . ASP A 1 102 ? -5.681 -4.609 5.319 1.00 80.81 102 ASP A O 1
ATOM 768 N N . THR A 1 103 ? -5.592 -3.704 7.359 1.00 80.31 103 THR A N 1
ATOM 769 C CA . THR A 1 103 ? -4.299 -3.038 7.140 1.00 80.31 103 THR A CA 1
ATOM 770 C C . THR A 1 103 ? -3.182 -4.032 6.856 1.00 80.31 103 THR A C 1
ATOM 772 O O . THR A 1 103 ? -2.274 -3.717 6.090 1.00 80.31 103 THR A O 1
ATOM 775 N N . LYS A 1 104 ? -3.258 -5.246 7.417 1.00 78.75 104 LYS A N 1
ATOM 776 C CA . LYS A 1 104 ? -2.268 -6.293 7.176 1.00 78.75 104 LYS A CA 1
ATOM 777 C C . LYS A 1 104 ? -2.403 -6.833 5.758 1.00 78.75 104 LYS A C 1
ATOM 779 O O . LYS A 1 104 ? -1.395 -6.899 5.056 1.00 78.75 104 LYS A O 1
ATOM 784 N N . ALA A 1 105 ? -3.614 -7.185 5.331 1.00 77.94 105 ALA A N 1
ATOM 785 C CA . ALA A 1 105 ? -3.858 -7.631 3.964 1.00 77.94 105 ALA A CA 1
ATOM 786 C C . ALA A 1 105 ? -3.509 -6.532 2.953 1.00 77.94 105 ALA A C 1
ATOM 788 O O . ALA A 1 105 ? -2.850 -6.817 1.957 1.00 77.94 105 ALA A O 1
ATOM 789 N N . ASN A 1 106 ? -3.841 -5.272 3.244 1.00 82.38 106 ASN A N 1
ATOM 790 C CA . ASN A 1 106 ? -3.493 -4.133 2.395 1.00 82.38 106 ASN A CA 1
ATOM 791 C C . ASN A 1 106 ? -1.974 -3.944 2.285 1.00 82.38 106 ASN A C 1
ATOM 793 O O . ASN A 1 106 ? -1.454 -3.831 1.179 1.00 82.38 106 ASN A O 1
ATOM 797 N N . ALA A 1 107 ? -1.241 -3.986 3.403 1.00 85.69 107 ALA A N 1
ATOM 798 C CA . ALA A 1 107 ? 0.219 -3.890 3.394 1.00 85.69 107 ALA A CA 1
ATOM 799 C C . ALA A 1 107 ? 0.873 -5.070 2.653 1.00 85.69 107 ALA A C 1
ATOM 801 O O . ALA A 1 107 ? 1.857 -4.894 1.933 1.00 85.69 107 ALA A O 1
ATOM 802 N N . GLN A 1 108 ? 0.325 -6.280 2.798 1.00 87.88 108 GLN A N 1
ATOM 803 C CA . GLN A 1 108 ? 0.784 -7.458 2.061 1.00 87.88 108 GLN A CA 1
ATOM 804 C C . GLN A 1 108 ? 0.512 -7.334 0.559 1.00 87.88 108 GLN A C 1
ATOM 806 O O . GLN A 1 108 ? 1.405 -7.619 -0.240 1.00 87.88 108 GLN A O 1
ATOM 811 N N . ALA A 1 109 ? -0.682 -6.882 0.176 1.00 88.62 109 ALA A N 1
ATOM 812 C CA . ALA A 1 109 ? -1.057 -6.647 -1.212 1.00 88.62 109 ALA A CA 1
ATOM 813 C C . ALA A 1 109 ? -0.173 -5.568 -1.847 1.00 88.62 109 ALA A C 1
ATOM 815 O O . ALA A 1 109 ? 0.340 -5.769 -2.946 1.00 88.62 109 ALA A O 1
ATOM 816 N N . GLU A 1 110 ? 0.091 -4.471 -1.136 1.00 91.88 110 GLU A N 1
ATOM 817 C CA . GLU A 1 110 ? 0.993 -3.415 -1.591 1.00 91.88 110 GLU A CA 1
ATOM 818 C C . GLU A 1 110 ? 2.429 -3.934 -1.753 1.00 91.88 110 GLU A C 1
ATOM 820 O O . GLU A 1 110 ? 3.058 -3.728 -2.794 1.00 91.88 110 GLU A O 1
ATOM 825 N N . ALA A 1 111 ? 2.950 -4.676 -0.771 1.00 92.44 111 ALA A N 1
ATOM 826 C CA . ALA A 1 111 ? 4.271 -5.290 -0.871 1.00 92.44 111 ALA A CA 1
ATOM 827 C C . ALA A 1 111 ? 4.362 -6.268 -2.055 1.00 92.44 111 ALA A C 1
ATOM 829 O O . ALA A 1 111 ? 5.371 -6.291 -2.764 1.00 92.44 111 ALA A O 1
ATOM 830 N N . GLN A 1 112 ? 3.314 -7.059 -2.302 1.00 95.12 112 GLN A N 1
ATOM 831 C CA . GLN A 1 112 ? 3.251 -7.970 -3.442 1.00 95.12 112 GLN A CA 1
ATOM 832 C C . GLN A 1 112 ? 3.163 -7.213 -4.772 1.00 95.12 112 GLN A C 1
ATOM 834 O O . GLN A 1 112 ? 3.834 -7.600 -5.729 1.00 95.12 112 GLN A O 1
ATOM 839 N N . ALA A 1 113 ? 2.398 -6.124 -4.832 1.00 95.69 113 ALA A N 1
ATOM 840 C CA . ALA A 1 113 ? 2.306 -5.268 -6.007 1.00 95.69 113 ALA A CA 1
ATOM 841 C C . ALA A 1 113 ? 3.674 -4.665 -6.357 1.00 95.69 113 ALA A C 1
ATOM 843 O O . ALA A 1 113 ? 4.100 -4.745 -7.507 1.00 95.69 113 ALA A O 1
ATOM 844 N N . TRP A 1 114 ? 4.421 -4.170 -5.365 1.00 96.44 114 TRP A N 1
ATOM 845 C CA . TRP A 1 114 ? 5.784 -3.678 -5.580 1.00 96.44 114 TRP A CA 1
ATOM 846 C C . TRP A 1 114 ? 6.754 -4.774 -6.023 1.00 96.44 114 TRP A C 1
ATOM 848 O O . TRP A 1 114 ? 7.556 -4.538 -6.922 1.00 96.44 114 TRP A O 1
ATOM 858 N N . ARG A 1 115 ? 6.666 -5.986 -5.459 1.00 96.06 115 ARG A N 1
ATOM 859 C CA . ARG A 1 115 ? 7.469 -7.129 -5.935 1.00 96.06 115 ARG A CA 1
ATOM 860 C C . ARG A 1 115 ? 7.188 -7.439 -7.409 1.00 96.06 115 ARG A C 1
ATOM 862 O O . ARG A 1 115 ? 8.126 -7.556 -8.187 1.00 96.06 115 ARG A O 1
ATOM 869 N N . ARG A 1 116 ? 5.913 -7.490 -7.813 1.00 97.00 116 ARG A N 1
ATOM 870 C CA . ARG A 1 116 ? 5.510 -7.692 -9.220 1.00 97.00 116 ARG A CA 1
ATOM 871 C C . ARG A 1 116 ? 5.931 -6.541 -10.135 1.00 97.00 116 ARG A C 1
ATOM 873 O O . ARG A 1 116 ? 6.180 -6.758 -11.315 1.00 97.00 116 ARG A O 1
ATOM 880 N N . ALA A 1 117 ? 5.994 -5.317 -9.614 1.00 97.50 117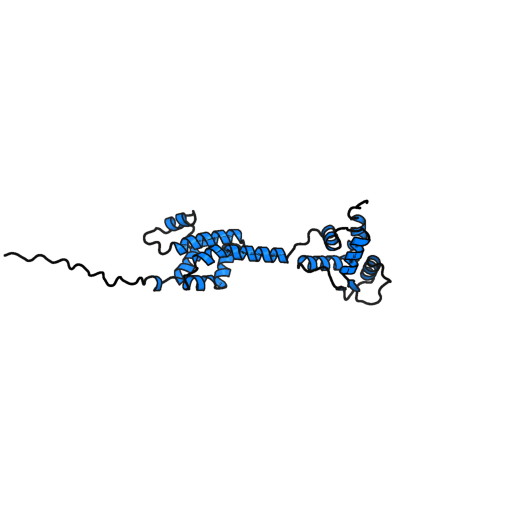 ALA A N 1
ATOM 881 C CA . ALA A 1 117 ? 6.460 -4.163 -10.373 1.00 97.50 117 ALA A CA 1
ATOM 882 C C . ALA A 1 117 ? 7.961 -4.231 -10.679 1.00 97.50 117 ALA A C 1
ATOM 884 O O . ALA A 1 117 ? 8.396 -3.763 -11.727 1.00 97.50 117 ALA A O 1
ATOM 885 N N . TYR A 1 118 ? 8.747 -4.821 -9.780 1.00 96.88 118 TYR A N 1
ATOM 886 C CA . TYR A 1 118 ? 10.184 -4.994 -9.960 1.00 96.88 118 TYR A CA 1
ATOM 887 C C . TYR A 1 118 ? 10.567 -6.171 -10.858 1.00 96.88 118 TYR A C 1
ATOM 889 O O . TYR A 1 118 ? 11.609 -6.108 -11.509 1.00 96.88 118 TYR A O 1
ATOM 897 N N . GLU A 1 119 ? 9.718 -7.196 -10.918 1.00 96.94 119 GLU A N 1
ATOM 898 C CA . GLU A 1 119 ? 9.964 -8.455 -11.624 1.00 96.94 119 GLU A CA 1
ATOM 899 C C . GLU A 1 119 ? 10.526 -8.295 -13.054 1.00 96.94 119 GLU A C 1
ATOM 901 O O . GLU A 1 119 ? 11.523 -8.956 -13.341 1.00 96.94 119 GLU A O 1
ATOM 906 N N . PRO A 1 120 ? 10.011 -7.406 -13.935 1.00 96.88 120 PRO A N 1
ATOM 907 C CA . PRO A 1 120 ? 10.559 -7.271 -15.287 1.00 96.88 120 PRO A CA 1
ATOM 908 C C . PRO A 1 120 ? 12.039 -6.868 -15.314 1.00 96.88 120 PRO A C 1
ATOM 910 O O . PRO A 1 120 ? 12.801 -7.374 -16.132 1.00 96.88 120 PRO A O 1
ATOM 913 N N . LEU A 1 121 ? 12.462 -5.973 -14.412 1.00 95.62 121 LEU A N 1
ATOM 914 C CA . LEU A 1 121 ? 13.866 -5.568 -14.300 1.00 95.62 121 LEU A CA 1
ATOM 915 C C . LEU A 1 121 ? 14.694 -6.612 -13.555 1.00 95.62 121 LEU A C 1
ATOM 917 O O . LEU A 1 121 ? 15.822 -6.870 -13.951 1.00 95.62 121 LEU A O 1
ATOM 921 N N . ASP A 1 122 ? 14.150 -7.240 -12.511 1.00 95.69 122 ASP A N 1
ATOM 922 C CA . ASP A 1 122 ? 14.855 -8.320 -11.811 1.00 95.69 122 ASP A CA 1
ATOM 923 C C . ASP A 1 122 ? 15.205 -9.465 -12.781 1.00 95.69 122 ASP A C 1
ATOM 925 O O . ASP A 1 122 ? 16.333 -9.952 -12.774 1.00 95.69 122 ASP A O 1
ATOM 929 N N . GLN A 1 123 ? 14.274 -9.838 -13.666 1.00 95.31 123 GLN A N 1
ATOM 930 C CA . GLN A 1 123 ? 14.490 -10.855 -14.698 1.00 95.31 123 GLN A CA 1
ATOM 931 C C . GLN A 1 123 ? 15.462 -10.384 -15.785 1.00 95.31 123 GLN A C 1
ATOM 933 O O . GLN A 1 123 ? 16.413 -11.090 -16.104 1.00 95.31 123 GLN A O 1
ATOM 938 N N . ALA A 1 124 ? 15.247 -9.192 -16.346 1.00 93.69 124 ALA A N 1
ATOM 939 C CA . ALA A 1 124 ? 16.032 -8.700 -17.479 1.00 93.69 124 ALA A CA 1
ATOM 940 C C . ALA A 1 124 ? 17.494 -8.392 -17.139 1.00 93.69 124 ALA A C 1
ATOM 942 O O . ALA A 1 124 ? 18.359 -8.461 -18.008 1.00 93.69 124 ALA A O 1
ATOM 943 N N . LEU A 1 125 ? 17.768 -8.015 -15.890 1.00 92.69 125 LEU A N 1
ATOM 944 C CA . LEU A 1 125 ? 19.121 -7.714 -15.433 1.00 92.69 125 LEU A CA 1
ATOM 945 C C . LEU A 1 125 ? 19.831 -8.953 -14.879 1.00 92.69 125 LEU A C 1
ATOM 947 O O . LEU A 1 125 ? 21.037 -8.884 -14.638 1.00 92.69 125 LEU A O 1
ATOM 951 N N . SER A 1 126 ? 19.111 -10.069 -14.709 1.00 91.25 126 SER A N 1
ATOM 952 C CA . SER A 1 126 ? 19.686 -11.317 -14.223 1.00 91.25 126 SER A CA 1
ATOM 953 C C . SER A 1 126 ? 20.794 -11.815 -15.159 1.00 91.25 126 SER A C 1
ATOM 955 O O . SER A 1 126 ? 20.633 -11.847 -16.377 1.00 91.25 126 SER A O 1
ATOM 957 N N . GLY A 1 127 ? 21.942 -12.181 -14.594 1.00 86.00 127 GLY A N 1
ATOM 958 C CA . GLY A 1 127 ? 23.134 -12.612 -15.324 1.00 86.00 127 GLY A CA 1
ATOM 959 C C . GLY A 1 127 ? 24.113 -11.485 -15.669 1.00 86.00 127 GLY A C 1
ATOM 960 O O . GLY A 1 127 ? 25.238 -11.773 -16.077 1.00 86.00 127 GLY A O 1
ATOM 961 N N . ASN A 1 128 ? 23.756 -10.212 -15.456 1.00 89.69 128 ASN A N 1
ATOM 962 C CA . ASN A 1 128 ? 24.688 -9.089 -15.565 1.00 89.69 128 ASN A CA 1
ATOM 963 C C . ASN A 1 128 ? 25.003 -8.523 -14.176 1.00 89.69 128 ASN A C 1
ATOM 965 O O . ASN A 1 128 ? 24.303 -7.646 -13.670 1.00 89.69 128 ASN A O 1
ATOM 969 N N . ALA A 1 129 ? 26.107 -8.984 -13.583 1.00 90.00 129 ALA A N 1
ATOM 970 C CA . ALA A 1 129 ? 26.500 -8.629 -12.218 1.00 90.00 129 ALA A CA 1
ATOM 971 C C . ALA A 1 129 ? 26.562 -7.110 -11.959 1.00 90.00 129 ALA A C 1
ATOM 973 O O . ALA A 1 129 ? 26.224 -6.656 -10.867 1.00 90.00 129 ALA A O 1
ATOM 974 N N . PHE A 1 130 ? 26.951 -6.303 -12.953 1.00 90.12 130 PHE A N 1
ATOM 975 C CA . PHE A 1 130 ? 27.008 -4.845 -12.806 1.00 90.12 130 PHE A CA 1
ATOM 976 C C . PHE A 1 130 ? 25.614 -4.218 -12.738 1.00 90.12 130 PHE A C 1
ATOM 978 O O . PHE A 1 130 ? 25.364 -3.353 -11.893 1.00 90.12 130 PHE A O 1
ATOM 985 N N . LEU A 1 131 ? 24.700 -4.662 -13.602 1.00 91.69 131 LEU A N 1
ATOM 986 C CA . LEU A 1 131 ? 23.318 -4.189 -13.614 1.00 91.69 131 LEU A CA 1
ATOM 987 C C . LEU A 1 131 ? 22.538 -4.685 -12.394 1.00 91.69 131 LEU A C 1
ATOM 989 O O . LEU A 1 131 ? 21.825 -3.893 -11.780 1.00 91.69 131 LEU A O 1
ATOM 993 N N . GLU A 1 132 ? 22.723 -5.941 -11.984 1.00 93.00 132 GLU A N 1
ATOM 994 C CA . GLU A 1 132 ? 22.145 -6.476 -10.747 1.00 93.00 132 GLU A CA 1
ATOM 995 C C . GLU A 1 132 ? 22.614 -5.678 -9.524 1.00 93.00 132 GLU A C 1
ATOM 997 O O . GLU A 1 132 ? 21.800 -5.212 -8.718 1.00 93.00 132 GLU A O 1
ATOM 1002 N N . ALA A 1 133 ? 23.926 -5.451 -9.404 1.00 92.75 133 ALA A N 1
ATOM 1003 C CA . ALA A 1 133 ? 24.509 -4.690 -8.303 1.00 92.75 133 ALA A CA 1
ATOM 1004 C C . ALA A 1 133 ? 24.104 -3.212 -8.317 1.00 92.75 133 ALA A C 1
ATOM 1006 O O . ALA A 1 133 ? 24.142 -2.557 -7.278 1.00 92.75 133 ALA A O 1
ATOM 1007 N N . TRP A 1 134 ? 23.745 -2.646 -9.470 1.00 94.81 134 TRP A N 1
ATOM 1008 C CA . TRP A 1 134 ? 23.180 -1.300 -9.569 1.00 94.81 134 TRP A CA 1
ATOM 1009 C C . TRP A 1 134 ? 21.706 -1.265 -9.158 1.00 94.81 134 TRP A C 1
ATOM 1011 O O . TRP A 1 134 ? 21.292 -0.382 -8.399 1.00 94.81 134 TRP A O 1
ATOM 1021 N N . TRP A 1 135 ? 20.924 -2.233 -9.627 1.00 95.19 135 TRP A N 1
ATOM 1022 C CA . TRP A 1 135 ? 19.479 -2.292 -9.439 1.00 95.19 135 TRP A CA 1
ATOM 1023 C C . TRP A 1 135 ? 19.071 -2.655 -8.009 1.00 95.19 135 TRP A C 1
ATOM 1025 O O . TRP A 1 135 ? 18.074 -2.156 -7.488 1.00 95.19 135 TRP A O 1
ATOM 1035 N N . THR A 1 136 ? 19.864 -3.472 -7.321 1.00 92.88 136 THR A N 1
ATOM 1036 C CA . THR A 1 136 ? 19.637 -3.853 -5.914 1.00 92.88 136 THR A CA 1
ATOM 1037 C C . THR A 1 136 ? 19.929 -2.730 -4.911 1.00 92.88 136 THR A C 1
ATOM 1039 O O . THR A 1 136 ? 19.551 -2.833 -3.744 1.00 92.88 136 THR A O 1
ATOM 1042 N N . ARG A 1 137 ? 20.540 -1.615 -5.338 1.00 95.00 137 ARG A N 1
ATOM 1043 C CA . ARG A 1 137 ? 20.868 -0.496 -4.442 1.00 95.00 137 ARG A CA 1
ATOM 1044 C C . ARG A 1 137 ? 19.601 0.212 -3.943 1.00 95.00 137 ARG A C 1
ATOM 1046 O O . ARG A 1 137 ? 18.756 0.592 -4.762 1.00 95.00 137 ARG A O 1
ATOM 1053 N N . PRO A 1 138 ? 19.499 0.528 -2.635 1.00 94.38 138 PRO A N 1
ATOM 1054 C CA . PRO A 1 138 ? 18.335 1.224 -2.082 1.00 94.38 138 PRO A CA 1
ATOM 1055 C C . PRO A 1 138 ? 18.033 2.569 -2.754 1.00 94.38 138 PRO A C 1
ATOM 1057 O O . PRO A 1 138 ? 16.871 2.900 -2.979 1.00 94.38 138 PRO A O 1
ATOM 1060 N N . HIS A 1 139 ? 19.063 3.337 -3.129 1.00 93.50 139 HIS A N 1
ATOM 1061 C CA . HIS A 1 139 ? 18.870 4.620 -3.811 1.00 93.50 139 HIS A CA 1
ATOM 1062 C C . HIS A 1 139 ? 18.312 4.459 -5.231 1.00 93.50 139 HIS A C 1
ATOM 1064 O O . HIS A 1 139 ? 17.482 5.273 -5.636 1.00 93.50 139 HIS A O 1
ATOM 1070 N N . THR A 1 140 ? 18.710 3.411 -5.962 1.00 94.38 140 THR A N 1
ATOM 1071 C CA . THR A 1 140 ? 18.180 3.098 -7.297 1.00 94.38 140 THR A CA 1
ATOM 1072 C C . THR A 1 140 ? 16.708 2.712 -7.203 1.00 94.38 140 THR A C 1
ATOM 1074 O O . THR A 1 140 ? 15.873 3.319 -7.873 1.00 94.38 140 THR A O 1
ATOM 1077 N N . ARG A 1 141 ? 16.364 1.784 -6.296 1.00 93.38 141 ARG A N 1
ATOM 1078 C CA . ARG A 1 141 ? 14.967 1.394 -6.028 1.00 93.38 141 ARG A CA 1
ATOM 1079 C C . ARG A 1 141 ? 14.129 2.594 -5.587 1.00 93.38 141 ARG A C 1
ATOM 1081 O O . ARG A 1 141 ? 13.031 2.796 -6.093 1.00 93.38 141 ARG A O 1
ATOM 1088 N N . GLY A 1 142 ? 14.660 3.438 -4.703 1.00 93.88 142 GLY A N 1
ATOM 1089 C CA . GLY A 1 142 ? 13.991 4.659 -4.256 1.00 93.88 142 GLY A CA 1
ATOM 1090 C C . GLY A 1 142 ? 13.754 5.669 -5.384 1.00 93.88 142 GLY A C 1
ATOM 1091 O O . GLY A 1 142 ? 12.667 6.234 -5.474 1.00 93.88 142 GLY A O 1
ATOM 1092 N N . ALA A 1 143 ? 14.738 5.889 -6.263 1.00 94.00 143 ALA A N 1
ATOM 1093 C CA . ALA A 1 143 ? 14.584 6.754 -7.433 1.00 94.00 143 ALA A CA 1
ATOM 1094 C C . ALA A 1 143 ? 13.536 6.211 -8.408 1.00 94.00 143 ALA A C 1
ATOM 1096 O O . ALA A 1 143 ? 12.669 6.964 -8.845 1.00 94.00 143 ALA A O 1
ATOM 1097 N N . PHE A 1 144 ? 13.560 4.906 -8.671 1.00 96.31 144 PHE A N 1
ATOM 1098 C CA . PHE A 1 144 ? 12.558 4.229 -9.485 1.00 96.31 144 PHE A CA 1
ATOM 1099 C C . PHE A 1 144 ? 11.139 4.401 -8.921 1.00 96.31 144 PHE A C 1
ATOM 1101 O O . PHE A 1 144 ? 10.245 4.815 -9.654 1.00 96.31 144 PHE A O 1
ATOM 1108 N N . LYS A 1 145 ? 10.933 4.189 -7.611 1.00 95.38 145 LYS A N 1
ATOM 1109 C CA . LYS A 1 145 ? 9.618 4.400 -6.976 1.00 95.38 145 LYS A CA 1
ATOM 1110 C C . LYS A 1 145 ? 9.100 5.828 -7.170 1.00 95.38 145 LYS A C 1
ATOM 1112 O O . LYS A 1 145 ? 7.911 6.011 -7.415 1.00 95.38 145 LYS A O 1
ATOM 1117 N N . ARG A 1 146 ? 9.981 6.834 -7.073 1.00 94.94 146 ARG A N 1
ATOM 1118 C CA . ARG A 1 146 ? 9.620 8.246 -7.302 1.00 94.94 146 ARG A CA 1
ATOM 1119 C C . ARG A 1 146 ? 9.264 8.520 -8.759 1.00 94.94 146 ARG A C 1
ATOM 1121 O O . ARG A 1 146 ? 8.296 9.223 -9.016 1.00 94.94 146 ARG A O 1
ATOM 1128 N N . LEU A 1 147 ? 10.021 7.956 -9.700 1.00 95.75 147 LEU A N 1
ATOM 1129 C CA . LEU A 1 147 ? 9.744 8.082 -11.133 1.00 95.75 147 LEU A CA 1
ATOM 1130 C C . LEU A 1 147 ? 8.409 7.441 -11.533 1.00 95.75 147 LEU A C 1
ATOM 1132 O O . LEU A 1 147 ? 7.761 7.924 -12.453 1.00 95.75 147 LEU A O 1
ATOM 1136 N N . ALA A 1 148 ? 7.988 6.398 -10.819 1.00 95.12 148 ALA A N 1
ATOM 1137 C CA . ALA A 1 148 ? 6.685 5.761 -10.985 1.00 95.12 148 ALA A CA 1
ATOM 1138 C C . ALA A 1 148 ? 5.539 6.451 -10.214 1.00 95.12 148 ALA A C 1
ATOM 1140 O O . ALA A 1 148 ? 4.432 5.923 -10.171 1.00 95.12 148 ALA A O 1
ATOM 1141 N N . GLY A 1 149 ? 5.786 7.583 -9.543 1.00 94.19 149 GLY A N 1
ATOM 1142 C CA . GLY A 1 149 ? 4.753 8.310 -8.793 1.00 94.19 149 GLY A CA 1
ATOM 1143 C C . GLY A 1 149 ? 4.188 7.562 -7.579 1.00 94.19 149 GLY A C 1
ATOM 1144 O O . GLY A 1 149 ? 3.140 7.937 -7.069 1.00 94.19 149 GLY A O 1
ATOM 1145 N N . GLY A 1 150 ? 4.861 6.507 -7.107 1.00 90.56 150 GLY A N 1
ATOM 1146 C CA . GLY A 1 150 ? 4.355 5.666 -6.019 1.00 90.56 150 GLY A CA 1
ATOM 1147 C C . GLY A 1 150 ? 3.252 4.680 -6.420 1.00 90.56 150 GLY A C 1
ATOM 1148 O O . GLY A 1 150 ? 2.738 4.001 -5.537 1.00 90.56 150 GLY A O 1
ATOM 1149 N N . ASP A 1 151 ? 2.929 4.548 -7.709 1.00 94.25 151 ASP A N 1
ATOM 1150 C CA . ASP A 1 151 ? 1.961 3.568 -8.211 1.00 94.25 151 ASP A CA 1
ATOM 1151 C C . ASP A 1 151 ? 2.668 2.281 -8.697 1.00 94.25 151 ASP A C 1
ATOM 1153 O O . ASP A 1 151 ? 3.455 2.333 -9.650 1.00 94.25 151 ASP A O 1
ATOM 1157 N N . PRO A 1 152 ? 2.399 1.106 -8.090 1.00 94.56 152 PRO A N 1
ATOM 1158 C CA . PRO A 1 152 ? 2.948 -0.171 -8.542 1.00 94.56 152 PRO A CA 1
ATOM 1159 C C . PRO A 1 152 ? 2.578 -0.554 -9.984 1.00 94.56 152 PRO A C 1
ATOM 1161 O O . PRO A 1 152 ? 3.368 -1.228 -10.649 1.00 94.56 152 PRO A O 1
ATOM 1164 N N . ALA A 1 153 ? 1.404 -0.155 -10.484 1.00 94.56 153 ALA A N 1
ATOM 1165 C CA . ALA A 1 153 ? 0.991 -0.472 -11.850 1.00 94.56 153 ALA A CA 1
ATOM 1166 C C . ALA A 1 153 ? 1.821 0.327 -12.865 1.00 94.56 153 ALA A C 1
ATOM 1168 O O . ALA A 1 153 ? 2.454 -0.267 -13.743 1.00 94.56 153 ALA A O 1
ATOM 1169 N N . ALA A 1 154 ? 1.917 1.650 -12.684 1.00 95.44 154 ALA A N 1
ATOM 1170 C CA . ALA A 1 154 ? 2.825 2.497 -13.455 1.00 95.44 154 ALA A CA 1
ATOM 1171 C C . ALA A 1 154 ? 4.290 2.040 -13.335 1.00 95.44 154 ALA A C 1
ATOM 1173 O O . ALA A 1 154 ? 5.012 1.993 -14.334 1.00 95.44 154 ALA A O 1
ATOM 1174 N N . ALA A 1 155 ? 4.722 1.635 -12.136 1.00 97.25 155 ALA A N 1
ATOM 1175 C CA . ALA A 1 155 ? 6.060 1.100 -11.901 1.00 97.25 155 ALA A CA 1
ATOM 1176 C C . ALA A 1 155 ? 6.331 -0.159 -12.733 1.00 97.25 155 ALA A C 1
ATOM 1178 O O . ALA A 1 155 ? 7.402 -0.277 -13.324 1.00 97.25 155 ALA A O 1
ATOM 1179 N N . ARG A 1 156 ? 5.368 -1.081 -12.835 1.00 97.31 156 ARG A N 1
ATOM 1180 C CA . ARG A 1 156 ? 5.525 -2.300 -13.637 1.00 97.31 156 ARG A CA 1
ATOM 1181 C C . ARG A 1 156 ? 5.717 -1.990 -15.120 1.00 97.31 156 ARG A C 1
ATOM 1183 O O . ARG A 1 156 ? 6.600 -2.571 -15.747 1.00 97.31 156 ARG A O 1
ATOM 1190 N N . THR A 1 157 ? 4.940 -1.058 -15.670 1.00 95.88 157 THR A N 1
ATOM 1191 C CA . THR A 1 157 ? 5.098 -0.603 -17.062 1.00 95.88 157 THR A CA 1
ATOM 1192 C C . THR A 1 157 ? 6.457 0.065 -17.273 1.00 95.88 157 THR A C 1
ATOM 1194 O O . THR A 1 157 ? 7.174 -0.265 -18.217 1.00 95.88 157 THR A O 1
ATOM 1197 N N . LEU A 1 158 ? 6.860 0.947 -16.350 1.00 96.69 158 LEU A N 1
ATOM 1198 C CA . LEU A 1 158 ? 8.168 1.603 -16.372 1.00 96.69 158 LEU A CA 1
ATOM 1199 C C . LEU A 1 158 ? 9.322 0.586 -16.348 1.00 96.69 158 LEU A C 1
ATOM 1201 O O . LEU A 1 158 ? 10.278 0.719 -17.117 1.00 96.69 158 LEU A O 1
ATOM 1205 N N . ALA A 1 159 ? 9.224 -0.435 -15.491 1.00 97.25 159 ALA A N 1
ATOM 1206 C CA . ALA A 1 159 ? 10.192 -1.523 -15.403 1.00 97.25 159 ALA A CA 1
ATOM 1207 C C . ALA A 1 159 ? 10.258 -2.328 -16.703 1.00 97.25 159 ALA A C 1
ATOM 1209 O O . ALA A 1 159 ? 11.353 -2.535 -17.214 1.00 97.25 159 ALA A O 1
ATOM 1210 N N . ALA A 1 160 ? 9.117 -2.725 -17.272 1.00 96.62 160 ALA A N 1
ATOM 1211 C CA . ALA A 1 160 ? 9.068 -3.498 -18.514 1.00 96.62 160 ALA A CA 1
ATOM 1212 C C . ALA A 1 160 ? 9.692 -2.746 -19.703 1.00 96.62 160 ALA A C 1
ATOM 1214 O O . ALA A 1 160 ? 10.509 -3.305 -20.437 1.00 96.62 160 ALA A O 1
ATOM 1215 N N . HIS A 1 161 ? 9.377 -1.459 -19.865 1.00 96.56 161 HIS A N 1
ATOM 1216 C CA . HIS A 1 161 ? 9.971 -0.630 -20.918 1.00 96.56 161 HIS A CA 1
ATOM 1217 C C . HIS A 1 161 ? 11.477 -0.438 -20.716 1.00 96.56 161 HIS A C 1
ATOM 1219 O O . HIS A 1 161 ? 12.257 -0.587 -21.653 1.00 96.56 161 HIS A O 1
ATOM 1225 N N . THR A 1 162 ? 11.912 -0.170 -19.482 1.00 96.31 162 THR A N 1
ATOM 1226 C CA . THR A 1 162 ? 13.339 0.002 -19.170 1.00 96.31 162 THR A CA 1
ATOM 1227 C C . THR A 1 162 ? 14.113 -1.303 -19.382 1.00 96.31 162 THR A C 1
ATOM 1229 O O . THR A 1 162 ? 15.200 -1.280 -19.952 1.00 96.31 162 THR A O 1
ATOM 1232 N N . ALA A 1 163 ? 13.541 -2.442 -18.983 1.00 95.69 163 ALA A N 1
ATOM 1233 C CA . ALA A 1 163 ? 14.089 -3.774 -19.221 1.00 95.69 163 ALA A CA 1
ATOM 1234 C C . ALA A 1 163 ? 14.261 -4.062 -20.720 1.00 95.69 163 ALA A C 1
ATOM 1236 O O . ALA A 1 163 ? 15.333 -4.491 -21.146 1.00 95.69 163 ALA A O 1
ATOM 1237 N N . THR A 1 164 ? 13.242 -3.757 -21.528 1.00 95.31 164 THR A N 1
ATOM 1238 C CA . THR A 1 164 ? 13.281 -3.928 -22.991 1.00 95.31 164 THR A CA 1
ATOM 1239 C C . THR A 1 164 ? 14.410 -3.110 -23.619 1.00 95.31 164 THR A C 1
ATOM 1241 O O . THR A 1 164 ? 15.141 -3.605 -24.470 1.00 95.31 164 THR A O 1
ATOM 1244 N N . VAL A 1 165 ? 14.606 -1.868 -23.168 1.00 94.81 165 VAL A N 1
ATOM 1245 C CA . VAL A 1 165 ? 15.684 -1.016 -23.689 1.00 94.81 165 VAL A CA 1
ATOM 1246 C C . VAL A 1 165 ? 17.055 -1.518 -23.238 1.00 94.81 165 VAL A C 1
ATOM 1248 O O . VAL A 1 165 ? 17.946 -1.644 -24.069 1.00 94.81 165 VAL A O 1
ATOM 1251 N N . LEU A 1 166 ? 17.244 -1.819 -21.947 1.00 92.06 166 LEU A N 1
ATOM 1252 C CA . LEU A 1 166 ? 18.544 -2.245 -21.413 1.00 92.06 166 LEU A CA 1
ATOM 1253 C C . LEU A 1 166 ? 19.021 -3.577 -22.007 1.00 92.06 166 LEU A C 1
ATOM 1255 O O . LEU A 1 166 ? 20.214 -3.732 -22.242 1.00 92.06 166 LEU A O 1
ATOM 1259 N N . THR A 1 167 ? 18.105 -4.505 -22.287 1.00 90.69 167 THR A N 1
ATOM 1260 C CA . THR A 1 167 ? 18.425 -5.798 -22.924 1.00 90.69 167 THR A CA 1
ATOM 1261 C C . THR A 1 167 ? 18.712 -5.683 -24.419 1.00 90.69 167 THR A C 1
ATOM 1263 O O . THR A 1 167 ? 19.418 -6.524 -24.967 1.00 90.69 167 THR A O 1
ATOM 1266 N N . ALA A 1 168 ? 18.221 -4.632 -25.081 1.00 90.12 168 ALA A N 1
ATOM 1267 C CA . ALA A 1 168 ? 18.532 -4.344 -26.479 1.00 90.12 168 ALA A CA 1
ATOM 1268 C C . ALA A 1 168 ? 19.906 -3.674 -26.674 1.00 90.12 168 ALA A C 1
ATOM 1270 O O . ALA A 1 168 ? 20.321 -3.458 -27.813 1.00 90.12 168 ALA A O 1
ATOM 1271 N N . LEU A 1 169 ? 20.604 -3.308 -25.591 1.00 88.56 169 LEU A N 1
ATOM 1272 C CA . LEU A 1 169 ? 21.915 -2.669 -25.667 1.00 88.56 169 LEU A CA 1
ATOM 1273 C C . LEU A 1 169 ? 23.057 -3.705 -25.709 1.00 88.56 169 LEU A C 1
ATOM 1275 O O . LEU A 1 169 ? 23.015 -4.687 -24.967 1.00 88.56 169 LEU A O 1
ATOM 1279 N N . PRO A 1 170 ? 24.119 -3.463 -26.507 1.00 86.50 170 PRO A N 1
ATOM 1280 C CA . PRO A 1 170 ? 24.318 -2.301 -27.379 1.00 86.50 170 PRO A CA 1
ATOM 1281 C C . PRO A 1 170 ? 23.487 -2.382 -28.675 1.00 86.50 170 PRO A C 1
ATOM 1283 O O . PRO A 1 170 ? 23.476 -3.400 -29.358 1.00 86.50 170 PRO A O 1
ATOM 1286 N N . ALA A 1 171 ? 22.818 -1.281 -29.030 1.00 85.50 171 ALA A N 1
ATOM 1287 C CA . ALA A 1 171 ? 22.001 -1.161 -30.241 1.00 85.50 171 ALA A CA 1
ATOM 1288 C C . ALA A 1 171 ? 22.770 -0.407 -31.343 1.00 85.50 171 ALA A C 1
ATOM 1290 O O . ALA A 1 171 ? 22.408 0.709 -31.726 1.00 85.50 171 ALA A O 1
ATOM 1291 N N . ASP A 1 172 ? 23.879 -0.989 -31.803 1.00 84.31 172 ASP A N 1
ATOM 1292 C CA . ASP A 1 172 ? 24.799 -0.338 -32.741 1.00 84.31 172 ASP A CA 1
ATOM 1293 C C . ASP A 1 172 ? 24.098 0.080 -34.046 1.00 84.31 172 ASP A C 1
ATOM 1295 O O . ASP A 1 172 ? 23.376 -0.696 -34.673 1.00 84.31 172 ASP A O 1
ATOM 1299 N N . GLY A 1 173 ? 24.306 1.334 -34.461 1.00 86.25 173 GLY A N 1
ATOM 1300 C CA . GLY A 1 173 ? 23.734 1.882 -35.697 1.00 86.25 173 GLY A CA 1
ATOM 1301 C C . GLY A 1 173 ? 22.233 2.206 -35.650 1.00 86.25 173 GLY A C 1
ATOM 1302 O O . GLY A 1 173 ? 21.676 2.608 -36.670 1.00 86.25 173 GLY A O 1
ATOM 1303 N N . VAL A 1 174 ? 21.564 2.074 -34.497 1.00 91.38 174 VAL A N 1
ATOM 1304 C CA . VAL A 1 174 ? 20.141 2.422 -34.334 1.00 91.38 174 VAL A CA 1
ATOM 1305 C C . VAL A 1 174 ? 19.997 3.830 -33.756 1.00 91.38 174 VAL A C 1
ATOM 1307 O O . VAL A 1 174 ? 20.547 4.144 -32.703 1.00 91.38 174 VAL A O 1
ATOM 1310 N N . ALA A 1 175 ? 19.214 4.688 -34.418 1.00 92.62 175 ALA A N 1
ATOM 1311 C CA . ALA A 1 175 ? 18.906 6.017 -33.892 1.00 92.62 175 ALA A CA 1
ATOM 1312 C C . ALA A 1 175 ? 18.089 5.924 -32.589 1.00 92.62 175 ALA A C 1
ATOM 1314 O O . ALA A 1 175 ? 17.149 5.131 -32.495 1.00 92.62 175 ALA A O 1
ATOM 1315 N N . LEU A 1 176 ? 18.400 6.778 -31.606 1.00 90.12 176 LEU A N 1
ATOM 1316 C CA . LEU A 1 176 ? 17.757 6.757 -30.285 1.00 90.12 176 LEU A CA 1
ATOM 1317 C C . LEU A 1 176 ? 16.215 6.838 -30.342 1.00 90.12 176 LEU A C 1
ATOM 1319 O O . LEU A 1 176 ? 15.581 6.028 -29.665 1.00 90.12 176 LEU A O 1
ATOM 1323 N N . PRO A 1 177 ? 15.587 7.692 -31.181 1.00 92.44 177 PRO A N 1
ATOM 1324 C CA . PRO A 1 177 ? 14.126 7.733 -31.282 1.00 92.44 177 PRO A CA 1
ATOM 1325 C C . PRO A 1 177 ? 13.518 6.446 -31.858 1.00 92.44 177 PRO A C 1
ATOM 1327 O O . PRO A 1 177 ? 12.421 6.046 -31.476 1.00 92.44 177 PRO A O 1
ATOM 1330 N N . ILE A 1 178 ? 14.242 5.753 -32.748 1.00 94.38 178 ILE A N 1
ATOM 1331 C CA . ILE A 1 178 ? 13.812 4.464 -33.311 1.00 94.38 178 ILE A CA 1
ATOM 1332 C C . ILE A 1 178 ? 13.883 3.377 -32.237 1.00 94.38 178 ILE A C 1
ATOM 1334 O O . ILE A 1 178 ? 12.958 2.575 -32.115 1.00 94.38 178 ILE A O 1
ATOM 1338 N N . LEU A 1 179 ? 14.957 3.356 -31.442 1.00 93.38 179 LEU A N 1
ATOM 1339 C CA . LEU A 1 179 ? 15.081 2.443 -30.305 1.00 93.38 179 LEU A CA 1
ATOM 1340 C C . LEU A 1 179 ? 13.961 2.684 -29.281 1.00 93.38 179 LEU A C 1
ATOM 1342 O O . LEU A 1 179 ? 13.318 1.731 -28.845 1.00 93.38 179 LEU A O 1
ATOM 1346 N N . ALA A 1 180 ? 13.690 3.950 -28.952 1.00 92.62 180 ALA A N 1
ATOM 1347 C CA . ALA A 1 180 ? 12.633 4.350 -28.028 1.00 92.62 180 ALA A CA 1
ATOM 1348 C C . ALA A 1 180 ? 11.248 3.890 -28.511 1.00 92.62 180 ALA A C 1
ATOM 1350 O O . ALA A 1 180 ? 10.537 3.199 -27.777 1.00 92.62 180 ALA A O 1
ATOM 1351 N N . ALA A 1 181 ? 10.905 4.178 -29.771 1.00 94.81 181 ALA A N 1
ATOM 1352 C CA . ALA A 1 181 ? 9.630 3.781 -30.362 1.00 94.81 181 ALA A CA 1
ATOM 1353 C C . ALA A 1 181 ? 9.463 2.253 -30.410 1.00 94.81 181 ALA A C 1
ATOM 1355 O O . ALA A 1 181 ? 8.401 1.743 -30.065 1.00 94.81 181 ALA A O 1
ATOM 1356 N N . ARG A 1 182 ? 10.515 1.505 -30.775 1.00 92.38 182 ARG A N 1
ATOM 1357 C CA . ARG A 1 182 ? 10.476 0.031 -30.813 1.00 92.38 182 ARG A CA 1
ATOM 1358 C C . ARG A 1 182 ? 10.287 -0.593 -29.433 1.00 92.38 182 ARG A C 1
ATOM 1360 O O . ARG A 1 182 ? 9.573 -1.581 -29.316 1.00 92.38 182 ARG A O 1
ATOM 1367 N N . ALA A 1 183 ? 10.938 -0.043 -28.412 1.00 90.19 183 ALA A N 1
ATOM 1368 C CA . ALA A 1 183 ? 10.932 -0.624 -27.074 1.00 90.19 183 ALA A CA 1
ATOM 1369 C C . ALA A 1 183 ? 9.737 -0.186 -26.212 1.00 90.19 183 ALA A C 1
ATOM 1371 O O . ALA A 1 183 ? 9.396 -0.874 -25.253 1.00 90.19 183 ALA A O 1
ATOM 1372 N N . THR A 1 184 ? 9.133 0.970 -26.508 1.00 91.94 184 THR A N 1
ATOM 1373 C CA . THR A 1 184 ? 8.160 1.615 -25.604 1.00 91.94 184 THR A CA 1
ATOM 1374 C C . THR A 1 184 ? 6.900 2.135 -26.296 1.00 91.94 184 THR A C 1
ATOM 1376 O O . THR A 1 184 ? 5.965 2.552 -25.617 1.00 91.94 184 THR A O 1
ATOM 1379 N N . GLY A 1 185 ? 6.869 2.150 -27.632 1.00 93.75 185 GLY A N 1
ATOM 1380 C CA . GLY A 1 185 ? 5.810 2.789 -28.417 1.00 93.75 185 GLY A CA 1
ATOM 1381 C C . GLY A 1 185 ? 5.907 4.319 -28.505 1.00 93.75 185 GLY A C 1
ATOM 1382 O O . GLY A 1 185 ? 5.128 4.919 -29.238 1.00 93.75 185 GLY A O 1
ATOM 1383 N N . ASP A 1 186 ? 6.862 4.954 -27.813 1.00 94.00 186 ASP A N 1
ATOM 1384 C CA . ASP A 1 186 ? 7.073 6.407 -27.804 1.00 94.00 186 ASP A CA 1
ATOM 1385 C C . ASP A 1 186 ? 8.520 6.747 -28.209 1.00 94.00 186 ASP A C 1
ATOM 1387 O O . ASP A 1 186 ? 9.484 6.346 -27.555 1.00 94.00 186 ASP A O 1
ATOM 1391 N N . ALA A 1 187 ? 8.678 7.511 -29.295 1.00 93.94 187 ALA A N 1
ATOM 1392 C CA . ALA A 1 187 ? 9.978 7.938 -29.817 1.00 93.94 187 ALA A CA 1
ATOM 1393 C C . ALA A 1 187 ? 10.743 8.875 -28.861 1.00 93.94 187 ALA A C 1
ATOM 1395 O O . ALA A 1 187 ? 11.966 8.972 -28.949 1.00 93.94 187 ALA A O 1
ATOM 1396 N N . HIS A 1 188 ? 10.037 9.522 -27.934 1.00 93.75 188 HIS A N 1
ATOM 1397 C CA . HIS A 1 188 ? 10.590 10.436 -26.935 1.00 93.75 188 HIS A CA 1
ATOM 1398 C C . HIS A 1 188 ? 10.828 9.770 -25.580 1.00 93.75 188 HIS A C 1
ATOM 1400 O O . HIS A 1 188 ? 11.339 10.406 -24.663 1.00 93.75 188 HIS A O 1
ATOM 1406 N N . ALA A 1 189 ? 10.486 8.489 -25.403 1.00 93.44 189 ALA A N 1
ATOM 1407 C CA . ALA A 1 189 ? 10.586 7.828 -24.099 1.00 93.44 189 ALA A CA 1
ATOM 1408 C C . ALA A 1 189 ? 12.009 7.825 -23.510 1.00 93.44 189 ALA A C 1
ATOM 1410 O O . ALA A 1 189 ? 12.176 7.760 -22.289 1.00 93.44 189 ALA A O 1
ATOM 1411 N N . LEU A 1 190 ? 13.031 7.889 -24.370 1.00 94.94 190 LEU A N 1
ATOM 1412 C CA . LEU A 1 190 ? 14.442 7.880 -23.982 1.00 94.94 190 LEU A CA 1
ATOM 1413 C C . LEU A 1 190 ? 15.052 9.271 -23.775 1.00 94.94 190 LEU A C 1
ATOM 1415 O O . LEU A 1 190 ? 16.241 9.356 -23.462 1.00 94.94 190 LEU A O 1
ATOM 1419 N N . ASP A 1 191 ? 14.259 10.338 -23.878 1.00 94.25 191 ASP A N 1
ATOM 1420 C CA . ASP A 1 191 ? 14.724 11.690 -23.579 1.00 94.25 191 ASP A CA 1
ATOM 1421 C C . ASP A 1 191 ? 15.151 11.805 -22.101 1.00 94.25 191 ASP A C 1
ATOM 1423 O O . ASP A 1 191 ? 14.613 11.151 -21.200 1.00 94.25 191 ASP A O 1
ATOM 1427 N N . ALA A 1 192 ? 16.174 12.619 -21.829 1.00 88.12 192 ALA A N 1
ATOM 1428 C CA . ALA A 1 192 ? 16.825 12.677 -20.514 1.00 88.12 192 ALA A CA 1
ATOM 1429 C C . ALA A 1 192 ? 15.924 13.242 -19.396 1.00 88.12 192 ALA A C 1
ATOM 1431 O O . ALA A 1 192 ? 16.180 13.043 -18.204 1.00 88.12 192 ALA A O 1
ATOM 1432 N N . ASP A 1 193 ? 14.864 13.957 -19.756 1.00 91.19 193 ASP A N 1
ATOM 1433 C CA . ASP A 1 193 ? 13.855 14.463 -18.836 1.00 91.19 193 ASP A CA 1
ATOM 1434 C C . ASP A 1 193 ? 12.768 13.422 -18.515 1.00 91.19 193 ASP A C 1
ATOM 1436 O O . ASP A 1 193 ? 12.073 13.582 -17.508 1.00 91.19 193 ASP A O 1
ATOM 1440 N N . ARG A 1 194 ? 12.686 12.319 -19.274 1.00 94.56 194 ARG A N 1
ATOM 1441 C CA . ARG A 1 194 ? 11.693 11.253 -19.105 1.00 94.56 194 ARG A CA 1
ATOM 1442 C C . ARG A 1 194 ? 12.141 10.164 -18.120 1.00 94.56 194 ARG A C 1
ATOM 1444 O O . ARG A 1 194 ? 13.332 9.859 -18.014 1.00 94.56 194 ARG A O 1
ATOM 1451 N N . PRO A 1 195 ? 11.197 9.504 -17.422 1.00 94.69 195 PRO A N 1
ATOM 1452 C CA . PRO A 1 195 ? 11.502 8.413 -16.495 1.00 94.69 195 PRO A CA 1
ATOM 1453 C C . PRO A 1 195 ? 12.344 7.274 -17.085 1.00 94.69 195 PRO A C 1
ATOM 1455 O O . PRO A 1 195 ? 13.327 6.865 -16.465 1.00 94.69 195 PRO A O 1
ATOM 1458 N N . ILE A 1 196 ? 11.983 6.782 -18.277 1.00 95.25 196 ILE A N 1
ATOM 1459 C CA . ILE A 1 196 ? 12.673 5.657 -18.930 1.00 95.25 196 ILE A CA 1
ATOM 1460 C C . ILE A 1 196 ? 14.084 6.093 -19.345 1.00 95.25 196 ILE A C 1
ATOM 1462 O O . ILE A 1 196 ? 15.050 5.432 -18.969 1.00 95.25 196 ILE A O 1
ATOM 1466 N N . GLY A 1 197 ? 14.229 7.240 -20.018 1.00 94.31 197 GLY A N 1
ATOM 1467 C CA . GLY A 1 197 ? 15.535 7.797 -20.391 1.00 94.31 197 GLY A CA 1
ATOM 1468 C C . GLY A 1 197 ? 16.492 7.950 -19.204 1.00 94.31 197 GLY A C 1
ATOM 1469 O O . GLY A 1 197 ? 17.639 7.505 -19.267 1.00 94.31 197 GLY A O 1
ATOM 1470 N N . ARG A 1 198 ? 16.019 8.477 -18.066 1.00 95.06 198 ARG A N 1
ATOM 1471 C CA . ARG A 1 198 ? 16.837 8.600 -16.841 1.00 95.06 198 ARG A CA 1
ATOM 1472 C C . ARG A 1 198 ? 17.325 7.253 -16.307 1.00 95.06 198 ARG A C 1
ATOM 1474 O O . ARG A 1 198 ? 18.489 7.144 -15.915 1.00 95.06 198 ARG A O 1
ATOM 1481 N N . LEU A 1 199 ? 16.457 6.241 -16.271 1.00 94.69 199 LEU A N 1
ATOM 1482 C CA . LEU A 1 199 ? 16.812 4.904 -15.785 1.00 94.69 199 LEU A CA 1
ATOM 1483 C C . LEU A 1 199 ? 17.775 4.191 -16.736 1.00 94.69 199 LEU A C 1
ATOM 1485 O O . LEU A 1 199 ? 18.768 3.626 -16.278 1.00 94.69 199 LEU A O 1
ATOM 1489 N N . VAL A 1 200 ? 17.526 4.268 -18.044 1.00 93.81 200 VAL A N 1
ATOM 1490 C CA . VAL A 1 200 ? 18.390 3.678 -19.075 1.00 93.81 200 VAL A CA 1
ATOM 1491 C C . VAL A 1 200 ? 19.780 4.308 -19.041 1.00 93.81 200 VAL A C 1
ATOM 1493 O O . VAL A 1 200 ? 20.771 3.583 -19.044 1.00 93.81 200 VAL A O 1
ATOM 1496 N N . LEU A 1 201 ? 19.885 5.636 -18.918 1.00 92.50 201 LEU A N 1
ATOM 1497 C CA . LEU A 1 201 ? 21.174 6.321 -18.777 1.00 92.50 201 LEU A CA 1
ATOM 1498 C C . LEU A 1 201 ? 21.921 5.895 -17.506 1.00 92.50 201 LEU A C 1
ATOM 1500 O O . LEU A 1 201 ? 23.137 5.701 -17.542 1.00 92.50 201 LEU A O 1
ATOM 1504 N N . ALA A 1 202 ? 21.216 5.740 -16.382 1.00 91.88 202 ALA A N 1
ATOM 1505 C CA . ALA A 1 202 ? 21.813 5.279 -15.132 1.00 91.88 202 ALA A CA 1
ATOM 1506 C C . ALA A 1 202 ? 22.330 3.832 -15.234 1.00 91.88 202 ALA A C 1
ATOM 1508 O O . ALA A 1 202 ? 23.456 3.569 -14.811 1.00 91.88 202 ALA A O 1
ATOM 1509 N N . GLY A 1 203 ? 21.557 2.927 -15.843 1.00 90.00 203 GLY A N 1
ATOM 1510 C CA . GLY A 1 203 ? 21.970 1.545 -16.103 1.00 90.00 203 GLY A CA 1
ATOM 1511 C C . GLY A 1 203 ? 23.125 1.458 -17.105 1.00 90.00 203 GLY A C 1
ATOM 1512 O O . GLY A 1 203 ? 24.119 0.783 -16.862 1.00 90.00 203 GLY A O 1
ATOM 1513 N N . HIS A 1 204 ? 23.072 2.222 -18.196 1.00 89.69 204 HIS A N 1
ATOM 1514 C CA . HIS A 1 204 ? 24.136 2.259 -19.201 1.00 89.69 204 HIS A CA 1
ATOM 1515 C C . HIS A 1 204 ? 25.487 2.711 -18.631 1.00 89.69 204 HIS A C 1
ATOM 1517 O O . HIS A 1 204 ? 26.525 2.153 -18.982 1.00 89.69 204 HIS A O 1
ATOM 1523 N N . ARG A 1 205 ? 25.495 3.669 -17.695 1.00 89.56 205 ARG A N 1
ATOM 1524 C CA . ARG A 1 205 ? 26.731 4.128 -17.035 1.00 89.56 205 ARG A CA 1
ATOM 1525 C C . ARG A 1 205 ? 27.460 3.022 -16.276 1.00 89.56 205 ARG A C 1
ATOM 1527 O O . ARG A 1 205 ? 28.683 3.067 -16.219 1.00 89.56 205 ARG A O 1
ATOM 1534 N N . VAL A 1 206 ? 26.740 2.052 -15.708 1.00 88.00 206 VAL A N 1
ATOM 1535 C CA . VAL A 1 206 ? 27.364 0.929 -14.987 1.00 88.00 206 VAL A CA 1
ATOM 1536 C C . VAL A 1 206 ? 27.757 -0.230 -15.909 1.00 88.00 206 VAL A C 1
ATOM 1538 O O . VAL A 1 206 ? 28.501 -1.104 -15.480 1.00 88.00 206 VAL A O 1
ATOM 1541 N N . MET A 1 207 ? 27.302 -0.230 -17.171 1.00 80.50 207 MET A N 1
ATOM 1542 C CA . MET A 1 207 ? 27.681 -1.231 -18.179 1.00 80.50 207 MET A CA 1
ATOM 1543 C C . MET A 1 207 ? 29.045 -0.960 -18.848 1.00 80.50 207 MET A C 1
ATOM 1545 O O . MET A 1 207 ? 29.660 -1.885 -19.377 1.00 80.50 207 MET A O 1
ATOM 1549 N N . GLY A 1 208 ? 29.545 0.283 -18.867 1.00 66.50 208 GLY A N 1
ATOM 1550 C CA . GLY A 1 208 ? 30.823 0.631 -19.518 1.00 66.50 208 GLY A CA 1
ATOM 1551 C C . GLY A 1 208 ? 32.034 0.628 -18.566 1.00 66.50 208 GLY A C 1
ATOM 1552 O O . GLY A 1 208 ? 31.836 0.841 -17.373 1.00 66.50 208 GLY A O 1
ATOM 1553 N N . PRO A 1 209 ? 33.299 0.463 -19.038 1.00 51.38 209 PRO A N 1
ATOM 1554 C CA . PRO A 1 209 ? 33.807 0.175 -20.392 1.00 51.38 209 PRO A CA 1
ATOM 1555 C C . PRO A 1 209 ? 34.265 -1.288 -20.624 1.00 51.38 209 PRO A C 1
ATOM 1557 O O . PRO A 1 209 ? 34.835 -1.572 -21.676 1.00 51.38 209 PRO A O 1
ATOM 1560 N N . LEU A 1 210 ? 34.042 -2.221 -19.690 1.00 50.59 210 LEU A N 1
ATOM 1561 C CA . LEU A 1 210 ? 34.536 -3.610 -19.794 1.00 50.59 210 LEU A CA 1
ATOM 1562 C C . LEU A 1 210 ? 33.623 -4.556 -20.599 1.00 50.59 210 LEU A C 1
ATOM 1564 O O . LEU A 1 210 ? 34.054 -5.636 -20.981 1.00 50.59 210 LEU A O 1
ATOM 1568 N N . ALA A 1 211 ? 32.404 -4.142 -20.961 1.00 48.06 211 ALA A N 1
ATOM 1569 C CA . ALA A 1 211 ? 31.536 -4.916 -21.858 1.00 48.06 211 ALA A CA 1
ATOM 1570 C C . ALA A 1 211 ? 32.010 -4.936 -23.333 1.00 48.06 211 ALA A C 1
ATOM 1572 O O . ALA A 1 211 ? 31.399 -5.599 -24.166 1.00 48.06 211 ALA A O 1
ATOM 1573 N N . ARG A 1 212 ? 33.098 -4.222 -23.680 1.00 45.19 212 ARG A N 1
ATOM 1574 C CA . ARG A 1 212 ? 33.672 -4.215 -25.042 1.00 45.19 212 ARG A CA 1
ATOM 1575 C C . ARG A 1 212 ? 34.654 -5.356 -25.318 1.00 45.19 212 ARG A C 1
ATOM 1577 O O . ARG A 1 212 ? 35.041 -5.539 -26.469 1.00 45.19 212 ARG A O 1
ATOM 1584 N N . THR A 1 213 ? 35.078 -6.126 -24.316 1.00 42.38 213 THR A N 1
ATOM 1585 C CA . THR A 1 213 ? 35.975 -7.268 -24.545 1.00 42.38 213 THR A CA 1
ATOM 1586 C C . THR A 1 213 ? 35.178 -8.499 -24.961 1.00 42.38 213 THR A C 1
ATOM 1588 O O . THR A 1 213 ? 34.924 -9.397 -24.162 1.00 42.38 213 THR A O 1
ATOM 1591 N N . ARG A 1 214 ? 34.810 -8.563 -26.245 1.00 47.28 214 ARG A N 1
ATOM 1592 C CA . ARG A 1 214 ? 34.734 -9.862 -26.930 1.00 47.28 214 ARG A CA 1
ATOM 1593 C C . ARG A 1 214 ? 36.154 -10.450 -26.976 1.00 47.28 214 ARG A C 1
ATOM 1595 O O . ARG A 1 214 ? 37.095 -9.678 -27.184 1.00 47.28 214 ARG A O 1
ATOM 1602 N N . PRO A 1 215 ? 36.348 -11.774 -26.853 1.00 41.09 215 PRO A N 1
ATOM 1603 C CA . PRO A 1 215 ? 37.589 -12.385 -27.307 1.00 41.09 215 PRO A CA 1
ATOM 1604 C C . PRO A 1 215 ? 37.738 -12.046 -28.793 1.00 41.09 215 PRO A C 1
ATOM 1606 O O . PRO A 1 215 ? 36.838 -12.320 -29.588 1.00 41.09 215 PRO A O 1
ATOM 1609 N N . ARG A 1 216 ? 38.839 -11.389 -29.163 1.00 49.66 216 ARG A N 1
ATOM 1610 C CA . ARG A 1 216 ? 39.239 -11.287 -30.566 1.00 49.66 216 ARG A CA 1
ATOM 1611 C C . ARG A 1 216 ? 39.539 -12.714 -31.005 1.00 49.66 216 ARG A C 1
ATOM 1613 O O . ARG A 1 216 ? 40.365 -13.365 -30.370 1.00 49.66 216 ARG A O 1
ATOM 1620 N N . ASP A 1 217 ? 38.826 -13.191 -32.019 1.00 48.69 217 ASP A N 1
ATOM 1621 C CA . ASP A 1 217 ? 39.111 -14.472 -32.656 1.00 48.69 217 ASP A CA 1
ATOM 1622 C C . ASP A 1 217 ? 40.617 -14.522 -32.986 1.00 48.69 217 ASP A C 1
ATOM 1624 O O . ASP A 1 217 ? 41.101 -13.627 -33.694 1.00 48.69 217 ASP A O 1
ATOM 1628 N N . PRO A 1 218 ? 41.388 -15.464 -32.411 1.00 51.88 218 PRO A N 1
ATOM 1629 C CA . PRO A 1 218 ? 42.827 -15.523 -32.623 1.00 51.88 218 PRO A CA 1
ATOM 1630 C C . PRO A 1 218 ? 43.201 -15.891 -34.065 1.00 51.88 218 PRO A C 1
ATOM 1632 O O . PRO A 1 218 ? 44.382 -15.804 -34.395 1.00 51.88 218 PRO A O 1
ATOM 1635 N N . ASP A 1 219 ? 42.237 -16.245 -34.926 1.00 49.22 219 ASP A N 1
ATOM 1636 C CA . ASP A 1 219 ? 42.524 -16.745 -36.274 1.00 49.22 219 ASP A CA 1
ATOM 1637 C C . ASP A 1 219 ? 42.244 -15.759 -37.423 1.00 49.22 219 ASP A C 1
ATOM 1639 O O . ASP A 1 219 ? 42.341 -16.105 -38.601 1.00 49.22 219 ASP A O 1
ATOM 1643 N N . HIS A 1 220 ? 41.969 -14.481 -37.133 1.00 50.03 220 HIS A N 1
ATOM 1644 C CA . HIS A 1 220 ? 41.863 -13.486 -38.205 1.00 50.03 220 HIS A CA 1
ATOM 1645 C C . HIS A 1 220 ? 43.248 -12.977 -38.639 1.00 50.03 220 HIS A C 1
ATOM 1647 O O . HIS A 1 220 ? 43.717 -11.917 -38.211 1.00 50.03 220 HIS A O 1
ATOM 1653 N N . ARG A 1 221 ? 43.921 -13.747 -39.505 1.00 47.66 221 ARG A N 1
ATOM 1654 C CA . ARG A 1 221 ? 45.090 -13.268 -40.258 1.00 47.66 221 ARG A CA 1
ATOM 1655 C C . ARG A 1 221 ? 44.651 -12.210 -41.279 1.00 47.66 221 ARG A C 1
ATOM 1657 O O . ARG A 1 221 ? 43.754 -12.485 -42.071 1.00 47.66 221 ARG A O 1
ATOM 1664 N N . PRO A 1 222 ? 45.288 -11.029 -41.326 1.00 46.06 222 PRO A N 1
ATOM 1665 C CA . PRO A 1 222 ? 45.042 -10.086 -42.406 1.00 46.06 222 PRO A CA 1
ATOM 1666 C C . PRO A 1 222 ? 45.637 -10.644 -43.706 1.00 46.06 222 PRO A C 1
ATOM 1668 O O . PRO A 1 222 ? 46.830 -10.948 -43.765 1.00 46.06 222 PRO A O 1
ATOM 1671 N N . GLU A 1 223 ? 44.819 -10.773 -44.753 1.00 44.62 223 GLU A N 1
ATOM 1672 C CA . GLU A 1 223 ? 45.319 -11.013 -46.107 1.00 44.62 223 GLU A CA 1
ATOM 1673 C C . GLU A 1 223 ? 46.194 -9.828 -46.535 1.00 44.62 223 GLU A C 1
ATOM 1675 O O . GLU A 1 223 ? 45.731 -8.704 -46.745 1.00 44.62 223 GLU A O 1
ATOM 1680 N N . VAL A 1 224 ? 47.496 -10.084 -46.645 1.00 48.16 224 VAL A N 1
ATOM 1681 C CA . VAL A 1 224 ? 48.460 -9.142 -47.208 1.00 48.16 224 VAL A CA 1
ATOM 1682 C C . VAL A 1 224 ? 48.228 -9.097 -48.713 1.00 48.16 224 VAL A C 1
ATOM 1684 O O . VAL A 1 224 ? 48.612 -10.001 -49.452 1.00 48.16 224 VAL A O 1
ATOM 1687 N N . ARG A 1 225 ? 47.585 -8.024 -49.172 1.00 49.34 225 ARG A N 1
ATOM 1688 C CA . ARG A 1 225 ? 47.426 -7.715 -50.592 1.00 49.34 225 ARG A CA 1
ATOM 1689 C C . ARG A 1 225 ? 48.810 -7.519 -51.223 1.00 49.34 225 ARG A C 1
ATOM 1691 O O . ARG A 1 225 ? 49.486 -6.531 -50.947 1.00 49.34 225 ARG A O 1
ATOM 1698 N N . ALA A 1 226 ? 49.228 -8.470 -52.055 1.00 52.72 226 ALA A N 1
ATOM 1699 C CA . ALA A 1 226 ? 50.468 -8.393 -52.819 1.00 52.72 226 ALA A CA 1
ATOM 1700 C C . ALA A 1 226 ? 50.433 -7.203 -53.796 1.00 52.72 226 ALA A C 1
ATOM 1702 O O . ALA A 1 226 ? 49.483 -7.041 -54.565 1.00 52.72 226 ALA A O 1
ATOM 1703 N N . ALA A 1 227 ? 51.473 -6.369 -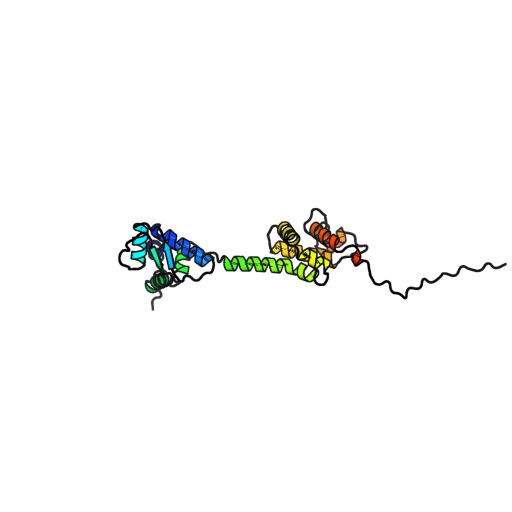53.761 1.00 59.31 227 ALA A N 1
ATOM 1704 C CA . ALA A 1 227 ? 51.702 -5.322 -54.750 1.00 59.31 227 ALA A CA 1
ATOM 1705 C C . ALA A 1 227 ? 52.239 -5.933 -56.064 1.00 59.31 227 ALA A C 1
ATOM 1707 O O . ALA A 1 227 ? 53.017 -6.891 -56.013 1.00 59.31 227 ALA A O 1
ATOM 1708 N N . PRO A 1 228 ? 51.850 -5.409 -57.241 1.00 59.34 228 PRO A N 1
ATOM 1709 C CA . PRO A 1 228 ? 52.298 -5.941 -58.523 1.00 59.34 228 PRO A CA 1
ATOM 1710 C C . PRO A 1 228 ? 53.775 -5.613 -58.789 1.00 59.34 228 PRO A C 1
ATOM 1712 O O . PRO A 1 228 ? 54.241 -4.505 -58.523 1.00 59.34 228 PRO A O 1
ATOM 1715 N N . ARG A 1 229 ? 54.505 -6.593 -59.337 1.00 57.22 229 ARG A N 1
ATOM 1716 C CA . ARG A 1 229 ? 55.890 -6.440 -59.810 1.00 57.22 229 ARG A CA 1
ATOM 1717 C C . ARG A 1 229 ? 55.941 -5.517 -61.038 1.00 57.22 229 ARG A C 1
ATOM 1719 O O . ARG A 1 229 ? 55.112 -5.703 -61.930 1.00 57.22 229 ARG A O 1
ATOM 1726 N N . PRO A 1 230 ? 56.914 -4.597 -61.144 1.00 56.81 230 PRO A N 1
ATOM 1727 C CA . PRO A 1 230 ? 57.162 -3.893 -62.394 1.00 56.81 230 PRO A CA 1
ATOM 1728 C C . PRO A 1 230 ? 57.842 -4.825 -63.409 1.00 56.81 230 PRO A C 1
ATOM 1730 O O . PRO A 1 230 ? 58.728 -5.609 -63.065 1.00 56.81 230 PRO A O 1
ATOM 1733 N N . VAL A 1 231 ? 57.379 -4.736 -64.653 1.00 58.50 231 VAL A N 1
ATOM 1734 C CA . VAL A 1 231 ? 57.948 -5.363 -65.850 1.00 58.50 231 VAL A CA 1
ATOM 1735 C C . VAL A 1 231 ? 58.774 -4.300 -66.571 1.00 58.50 231 VAL A C 1
ATOM 1737 O O . VAL A 1 231 ? 58.224 -3.235 -66.843 1.00 58.50 231 VAL A O 1
ATOM 1740 N N . GLY A 1 232 ? 60.019 -4.632 -66.932 1.00 54.53 232 GLY A N 1
ATOM 1741 C CA . GLY A 1 232 ? 60.838 -3.880 -67.895 1.00 54.53 232 GLY A CA 1
ATOM 1742 C C . GLY A 1 232 ? 61.718 -2.807 -67.285 1.00 54.53 232 GLY A C 1
ATOM 1743 O O . GLY A 1 232 ? 61.178 -1.730 -66.964 1.00 54.53 232 GLY A O 1
#

Sequence (232 aa):
MTTHGPDLDRLARILGTPETSWLLERIRKRAAEGRTLTGTLTLSTASPAQRRAVDTLLGRAPSRGTSLTVRLEELDAIVRTSGIHPGGLRAAVEELTGPIPDTKANAQAEAQAWRRAYEPLDQALSGNAFLEAWWTRPHTRGAFKRLAGGDPAAARTLAAHTATVLTALPADGVALPILAARATGDAHALDADRPIGRLVLAGHRVMGPLARTRPRDPDHRPEVRAAPRPVG

Secondary structure (DSSP, 8-state):
---PPP-HHHHHHHHSSTTTHHHHHHHHHHHHTT--S-SEEEETT--HHHHHHHHHHHTPPPPPSS-EEEEHHHHHHHHHHTTS-TTHHHHHHHHHH-----HHHHHHHHHHHHHHHHHHHHHHHTT-HHHHHHHTSHHHHHHHHHHTTT-HHHHHHHHHHHHHHHHT-S-TT--HHHHHHHHHS-TTTTSTTSHHHHHHHHHHHHHTTGGG-PPPPTT------PPPPPP-

Radius of gyration: 33.72 Å; chains: 1; bounding box: 97×36×110 Å